Protein AF-A0A940AD71-F1 (afdb_monomer)

Solvent-accessible surface area (backbone atoms only — not comparable to full-atom values): 10392 Å² total; per-residue (Å²): 116,68,77,59,54,56,55,52,53,54,50,52,52,52,50,48,51,51,52,51,50,52,50,51,52,52,51,48,47,68,58,49,50,61,53,51,52,53,53,54,52,53,56,33,76,76,54,69,70,56,50,27,68,74,62,73,48,59,70,41,80,41,87,41,66,46,65,92,35,73,31,28,35,50,44,65,76,60,96,64,86,58,97,57,54,72,53,45,40,36,44,26,96,33,20,68,56,33,52,49,25,53,52,35,42,47,71,29,76,67,34,73,73,46,47,44,72,78,49,103,47,28,31,37,32,30,35,63,64,61,87,52,17,36,34,44,36,41,40,39,55,54,18,6,33,35,41,32,40,73,36,79,29,74,58,80,71,53,74,66,56,47,52,51,45,48,52,48,34,48,50,49,46,55,46,46,54,62,72,45,65,52,54,72,59,71,70,49,78,92,120

Secondary structure (DSSP, 8-state):
-HHHHHHHHHHHHHHHHHHHHHHHHHHHHHHHHHHHHHHHHHT----HHHHHHHH---EEEEEEEETTEEEEEEEESS---STTTT-EEEE-SSHHHHHHHHHHHHTTTT-SSEEEEEETTEEEEEEEEETTEEEEEEEEEETTEEEEEEEEE-S---HHHHHHHHHHHHHHHHHHHHHTTTHHHHSS---

Radius of gyration: 25.3 Å; Cα contacts (8 Å, |Δi|>4): 280; chains: 1; bounding box: 60×47×79 Å

Sequence (191 aa):
MKASTDRILTKLTKNLWIILGVFLIILGLFIYFPTFIKAAYENNIYDVMEVERITGLSLEKESDEIAGVACKELKKKYKEENEFSNLKFFLFPNARSAKRALKRLASGEHFYKNSVVVTDNSVEGYVAGVCDAEIYEYYYRSGNLIVMTDAVYGCFGTEEELAAMAEDAKAQSERFVRETQWLPTVFKSDK

Nearest PDB structures (foldseek):
  5wi2-assembly2_B  TM=4.702E-01  e=6.346E-01  Homo sapiens
  4jnf-assembly1_A  TM=2.502E-01  e=4.756E-01  Escherichia coli K-12

pLDDT: mean 76.46, std 13.76, range [41.41, 96.81]

Mean predicted aligned error: 12.56 Å

Foldseek 3Di:
DVVVVVVVVVVVVVVVVVVVVVVVVVVVCVVVVVVVVVVVFLWDADDPVNVCVLFVFAWDWDWDDALNQTWTKTDGPDPDDDPCSQKIKTAHPWSVSLLVSQVSVQVCSRAPPDKDDPDSFKIWGWHADPVQKIKIKIWGDTIRMIMMGIQIADRDDDPVVRVVSVVVSVVVVVVCVVVVVCVVVSSPPPD

Structure (mmCIF, N/CA/C/O backbone):
data_AF-A0A940AD71-F1
#
_entry.id   AF-A0A940AD71-F1
#
loop_
_atom_site.group_PDB
_atom_site.id
_atom_site.type_symbol
_atom_site.label_atom_id
_atom_site.label_alt_id
_atom_site.label_comp_id
_atom_site.label_asym_id
_atom_site.label_entity_id
_atom_site.label_seq_id
_atom_site.pdbx_PDB_ins_code
_atom_site.Cartn_x
_atom_site.Cartn_y
_atom_site.Cartn_z
_atom_site.occupancy
_atom_site.B_iso_or_equiv
_atom_site.auth_seq_id
_atom_site.auth_comp_id
_atom_site.auth_asym_id
_atom_site.auth_atom_id
_atom_site.pdbx_PDB_model_num
ATOM 1 N N . MET A 1 1 ? -40.617 -29.637 56.225 1.00 51.88 1 MET A N 1
ATOM 2 C CA . MET A 1 1 ? -39.445 -29.899 55.354 1.00 51.88 1 MET A CA 1
ATOM 3 C C . MET A 1 1 ? -39.549 -29.267 53.956 1.00 51.88 1 MET A C 1
ATOM 5 O O . MET A 1 1 ? -38.568 -28.661 53.559 1.00 51.88 1 MET A O 1
ATOM 9 N N . LYS A 1 2 ? -40.700 -29.288 53.255 1.00 54.47 2 LYS A N 1
ATOM 10 C CA . LYS A 1 2 ? -40.880 -28.690 51.901 1.00 54.47 2 LYS A CA 1
ATOM 11 C C . LYS A 1 2 ? -40.448 -27.216 51.733 1.00 54.47 2 LYS A C 1
ATOM 13 O O . LYS A 1 2 ? -39.716 -26.900 50.806 1.00 54.47 2 LYS A O 1
ATOM 18 N N . ALA A 1 3 ? -40.804 -26.333 52.670 1.00 56.19 3 ALA A N 1
ATOM 19 C CA . ALA A 1 3 ? -40.505 -24.894 52.566 1.00 56.19 3 ALA A CA 1
ATOM 20 C C . ALA A 1 3 ? -39.000 -24.533 52.621 1.00 56.19 3 ALA A C 1
ATOM 22 O O . ALA A 1 3 ? -38.610 -23.432 52.233 1.00 56.19 3 ALA A O 1
ATOM 23 N N . SER A 1 4 ? -38.154 -25.444 53.119 1.00 58.75 4 SER A N 1
ATOM 24 C CA . SER A 1 4 ? -36.692 -25.282 53.143 1.00 58.75 4 SER A CA 1
ATOM 25 C C . SER A 1 4 ? -36.085 -25.592 51.772 1.00 58.75 4 SER A C 1
ATOM 27 O O . SER A 1 4 ? -35.272 -24.827 51.253 1.00 58.75 4 SER A O 1
ATOM 29 N N . THR A 1 5 ? -36.552 -26.672 51.143 1.00 59.72 5 THR A N 1
ATOM 30 C CA . THR A 1 5 ? -36.085 -27.146 49.838 1.00 59.72 5 THR A CA 1
ATOM 31 C C . THR A 1 5 ? -36.434 -26.159 48.721 1.00 59.72 5 THR A C 1
ATOM 33 O O . THR A 1 5 ? -35.578 -25.852 47.895 1.00 59.72 5 THR A O 1
ATOM 36 N N . ASP A 1 6 ? -37.630 -25.560 48.762 1.00 62.38 6 ASP A N 1
ATOM 37 C CA . ASP A 1 6 ? -38.063 -24.553 47.780 1.00 62.38 6 ASP A CA 1
ATOM 38 C C . ASP A 1 6 ? -37.227 -23.263 47.837 1.00 62.38 6 ASP A C 1
ATOM 40 O O . ASP A 1 6 ? -36.939 -22.663 46.799 1.00 62.38 6 ASP A O 1
ATOM 44 N N . ARG A 1 7 ? -36.768 -22.849 49.030 1.00 66.00 7 ARG A N 1
ATOM 45 C CA . ARG A 1 7 ? -35.871 -21.686 49.200 1.00 66.00 7 ARG A CA 1
ATOM 46 C C . ARG A 1 7 ? -34.461 -21.940 48.671 1.00 66.00 7 ARG A C 1
ATOM 48 O O . ARG A 1 7 ? -33.825 -21.022 48.155 1.00 66.00 7 ARG A O 1
ATOM 55 N N . ILE A 1 8 ? -33.962 -23.166 48.813 1.00 71.56 8 ILE A N 1
ATOM 56 C CA . ILE A 1 8 ? -32.648 -23.563 48.293 1.00 71.56 8 ILE A CA 1
ATOM 57 C C . ILE A 1 8 ? -32.699 -23.620 46.760 1.00 71.56 8 ILE A C 1
ATOM 59 O O . ILE A 1 8 ? -31.821 -23.066 46.099 1.00 71.56 8 ILE A O 1
ATOM 63 N N . LEU A 1 9 ? -33.773 -24.185 46.197 1.00 68.81 9 LEU A N 1
ATOM 64 C CA . LEU A 1 9 ? -33.982 -24.292 44.752 1.00 68.81 9 LEU A CA 1
ATOM 65 C C . LEU A 1 9 ? -34.154 -22.918 44.075 1.00 68.81 9 LEU A C 1
ATOM 67 O O . LEU A 1 9 ? -33.581 -22.665 43.014 1.00 68.81 9 LEU A O 1
ATOM 71 N N . THR A 1 10 ? -34.883 -21.990 44.706 1.00 70.94 10 THR A N 1
ATOM 72 C CA . THR A 1 10 ? -35.042 -20.610 44.200 1.00 70.94 10 THR A CA 1
ATOM 73 C C . THR A 1 10 ? -33.757 -19.782 44.283 1.00 70.94 10 THR A C 1
ATOM 75 O O . THR A 1 10 ? -33.503 -18.960 43.403 1.00 70.94 10 THR A O 1
ATOM 78 N N . LYS A 1 11 ? -32.902 -20.004 45.292 1.00 73.94 11 LYS A N 1
ATOM 79 C CA . LYS A 1 11 ? -31.562 -19.387 45.346 1.00 73.94 11 LYS A CA 1
ATOM 80 C C . LYS A 1 11 ? -30.626 -19.936 44.269 1.00 73.94 11 LYS A C 1
ATOM 82 O O . LYS A 1 11 ? -29.942 -19.156 43.613 1.00 73.94 11 LYS A O 1
ATOM 87 N N . LEU A 1 12 ? -30.616 -21.255 44.070 1.00 73.50 12 LEU A N 1
ATOM 88 C CA . LEU A 1 12 ? -29.801 -21.917 43.045 1.00 73.50 12 LEU A CA 1
ATOM 89 C C . LEU A 1 12 ? -30.169 -21.453 41.635 1.00 73.50 12 LEU A C 1
ATOM 91 O O . LEU A 1 12 ? -29.288 -21.100 40.858 1.00 73.50 12 LEU A O 1
ATOM 95 N N . THR A 1 13 ? -31.464 -21.379 41.328 1.00 77.88 13 THR A N 1
ATOM 96 C CA . THR A 1 13 ? -31.945 -20.895 40.026 1.00 77.88 13 THR A CA 1
ATOM 97 C C . THR A 1 13 ? -31.622 -19.418 39.805 1.00 77.88 13 THR A C 1
ATOM 99 O O . THR A 1 13 ? -31.124 -19.075 38.738 1.00 77.88 13 THR A O 1
ATOM 102 N N . LYS A 1 14 ? -31.799 -18.539 40.805 1.00 78.25 14 LYS A N 1
ATOM 103 C CA . LYS A 1 14 ? -31.365 -17.130 40.701 1.00 78.25 14 LYS A CA 1
ATOM 104 C C . LYS A 1 14 ? -29.869 -16.994 40.421 1.00 78.25 14 LYS A C 1
ATOM 106 O O . LYS A 1 14 ? -29.490 -16.234 39.536 1.00 78.25 14 LYS A O 1
ATOM 111 N N . ASN A 1 15 ? -29.031 -17.735 41.144 1.00 80.94 15 ASN A N 1
ATOM 112 C CA . ASN A 1 15 ? -27.585 -17.705 40.933 1.00 80.94 15 ASN A CA 1
ATOM 113 C C . ASN A 1 15 ? -27.208 -18.233 39.543 1.00 80.94 15 ASN A C 1
ATOM 115 O O . ASN A 1 15 ? -26.341 -17.654 38.897 1.00 80.94 15 ASN A O 1
ATOM 119 N N . LEU A 1 16 ? -27.896 -19.269 39.052 1.00 84.75 16 LEU A N 1
ATOM 120 C CA . LEU A 1 16 ? -27.698 -19.794 37.702 1.00 84.75 16 LEU A CA 1
ATOM 121 C C . LEU A 1 16 ? -28.006 -18.734 36.635 1.00 84.75 16 LEU A C 1
ATOM 123 O O . LEU A 1 16 ? -27.192 -18.530 35.744 1.00 84.75 16 LEU A O 1
ATOM 127 N N . TRP A 1 17 ? -29.127 -18.012 36.755 1.00 86.31 17 TRP A N 1
ATOM 128 C CA . TRP A 1 17 ? -29.487 -16.935 35.822 1.00 86.31 17 TRP A CA 1
ATOM 129 C C . TRP A 1 17 ? -28.503 -15.763 35.852 1.00 86.31 17 TRP A C 1
ATOM 131 O O . TRP A 1 17 ? -28.195 -15.203 34.803 1.00 86.31 17 TRP A O 1
ATOM 141 N N . ILE A 1 18 ? -27.971 -15.417 37.029 1.00 86.75 18 ILE A N 1
ATOM 142 C CA . ILE A 1 18 ? -26.930 -14.387 37.158 1.00 86.75 18 ILE A CA 1
ATOM 143 C C . ILE A 1 18 ? -25.644 -14.842 36.456 1.00 86.75 18 ILE A C 1
ATOM 145 O O . ILE A 1 18 ? -25.084 -14.082 35.671 1.00 86.75 18 ILE A O 1
ATOM 149 N N . ILE A 1 19 ? -25.205 -16.084 36.680 1.00 86.81 19 ILE A N 1
ATOM 150 C CA . ILE A 1 19 ? -24.013 -16.649 36.029 1.00 86.81 19 ILE A CA 1
ATOM 151 C C . ILE A 1 19 ? -24.196 -16.684 34.507 1.00 86.81 19 ILE A C 1
ATOM 153 O O . ILE A 1 19 ? -23.296 -16.281 33.774 1.00 86.81 19 ILE A O 1
ATOM 157 N N . LEU A 1 20 ? -25.370 -17.100 34.027 1.00 88.00 20 LEU A N 1
ATOM 158 C CA . LEU A 1 20 ? -25.681 -17.162 32.598 1.00 88.00 20 LEU A CA 1
ATOM 159 C C . LEU A 1 20 ? -25.709 -15.765 31.960 1.00 88.00 20 LEU A C 1
ATOM 161 O O . LEU A 1 20 ? -25.177 -15.573 30.870 1.00 88.00 20 LEU A O 1
ATOM 165 N N . GLY A 1 21 ? -26.271 -14.774 32.660 1.00 87.19 21 GLY A N 1
ATOM 166 C CA . GLY A 1 21 ? -26.275 -13.378 32.222 1.00 87.19 21 GLY A CA 1
ATOM 167 C C . GLY A 1 21 ? -24.868 -12.783 32.135 1.00 87.19 21 GLY A C 1
ATOM 168 O O . GLY A 1 21 ? -24.522 -12.172 31.127 1.00 87.19 21 GLY A O 1
ATOM 169 N N . VAL A 1 22 ? -24.026 -13.014 33.146 1.00 89.06 22 VAL A N 1
ATOM 170 C CA . VAL A 1 22 ? -22.618 -12.580 33.132 1.00 89.06 22 VAL A CA 1
ATOM 171 C C . VAL A 1 22 ? -21.846 -13.269 32.006 1.00 89.06 22 VAL A C 1
ATOM 173 O O . VAL A 1 22 ? -21.096 -12.610 31.290 1.00 89.06 22 VAL A O 1
ATOM 176 N N . PHE A 1 23 ? -22.070 -14.568 31.792 1.00 88.88 23 PHE A N 1
ATOM 177 C CA . PHE A 1 23 ? -21.439 -15.312 30.704 1.00 88.88 23 PHE A CA 1
ATOM 178 C C . PHE A 1 23 ? -21.809 -14.746 29.326 1.00 88.88 23 PHE A C 1
ATOM 180 O O . PHE A 1 23 ? -20.930 -14.568 28.489 1.00 88.88 23 PHE A O 1
ATOM 187 N N . LEU A 1 24 ? -23.078 -14.387 29.102 1.00 88.19 24 LEU A N 1
ATOM 188 C CA . LEU A 1 24 ? -23.524 -13.757 27.854 1.00 88.19 24 LEU A CA 1
ATOM 189 C C . LEU A 1 24 ? -22.910 -12.367 27.636 1.00 88.19 24 LEU A C 1
ATOM 191 O O . LEU A 1 24 ? -22.564 -12.032 26.505 1.00 88.19 24 LEU A O 1
ATOM 195 N N . ILE A 1 25 ? -22.727 -11.576 28.697 1.00 86.31 25 ILE A N 1
ATOM 196 C CA . ILE A 1 25 ? -22.052 -10.271 28.611 1.00 86.31 25 ILE A CA 1
ATOM 197 C C . ILE A 1 25 ? -20.574 -10.454 28.252 1.00 86.31 25 ILE A C 1
ATOM 199 O O . ILE A 1 25 ? -20.078 -9.778 27.353 1.00 86.31 25 ILE A O 1
ATOM 203 N N . ILE A 1 26 ? -19.878 -11.388 28.907 1.00 85.62 26 ILE A N 1
ATOM 204 C CA . ILE A 1 26 ? -18.473 -11.700 28.611 1.00 85.62 26 ILE A CA 1
ATOM 205 C C . ILE A 1 26 ? -18.336 -12.201 27.170 1.00 85.62 26 ILE A C 1
ATOM 207 O O . ILE A 1 26 ? -17.475 -11.720 26.442 1.00 85.62 26 ILE A O 1
ATOM 211 N N . LEU A 1 27 ? -19.213 -13.106 26.727 1.00 83.69 27 LEU A N 1
ATOM 212 C CA . LEU A 1 27 ? -19.226 -13.602 25.351 1.00 83.69 27 LEU A CA 1
ATOM 213 C C . LEU A 1 27 ? -19.467 -12.463 24.347 1.00 83.69 27 LEU A C 1
ATOM 215 O O . LEU A 1 27 ? -18.762 -12.359 23.346 1.00 83.69 27 LEU A O 1
ATOM 219 N N . GLY A 1 28 ? -20.420 -11.575 24.644 1.00 78.19 28 GLY A N 1
ATOM 220 C CA . GLY A 1 28 ? -20.688 -10.379 23.852 1.00 78.19 28 GLY A CA 1
ATOM 221 C C . GLY A 1 28 ? -19.456 -9.485 23.728 1.00 78.19 28 GLY A C 1
ATOM 222 O O . GLY A 1 28 ? -19.104 -9.102 22.617 1.00 78.19 28 GLY A O 1
ATOM 223 N N . LEU A 1 29 ? -18.751 -9.226 24.832 1.00 80.06 29 LEU A N 1
ATOM 224 C CA . LEU A 1 29 ? -17.497 -8.467 24.833 1.00 80.06 29 LEU A CA 1
ATOM 225 C C . LEU A 1 29 ? -16.404 -9.170 24.020 1.00 80.06 29 LEU A C 1
ATOM 227 O O . LEU A 1 29 ? -15.766 -8.528 23.195 1.00 80.06 29 LEU A O 1
ATOM 231 N N . PHE A 1 30 ? -16.223 -10.483 24.175 1.00 77.62 30 PHE A N 1
ATOM 232 C CA . PHE A 1 30 ? -15.226 -11.244 23.414 1.00 77.62 30 PHE A CA 1
ATOM 233 C C . PHE A 1 30 ? -15.477 -11.244 21.901 1.00 77.62 30 PHE A C 1
ATOM 235 O O . PHE A 1 30 ? -14.524 -11.334 21.135 1.00 77.62 30 PHE A O 1
ATOM 242 N N . ILE A 1 31 ? -16.730 -11.124 21.457 1.00 77.19 31 ILE A N 1
ATOM 243 C CA . ILE A 1 31 ? -17.080 -11.081 20.029 1.00 77.19 31 ILE A CA 1
ATOM 244 C C . ILE A 1 31 ? -17.037 -9.641 19.486 1.00 77.19 31 ILE A C 1
ATOM 246 O O . ILE A 1 31 ? -16.500 -9.392 18.401 1.00 77.19 31 ILE A O 1
ATOM 250 N N . TYR A 1 32 ? -17.584 -8.674 20.228 1.00 71.75 32 TYR A N 1
ATOM 251 C CA . TYR A 1 32 ? -17.660 -7.275 19.790 1.00 71.75 32 TYR A CA 1
ATOM 252 C C . TYR A 1 32 ? -16.330 -6.537 19.889 1.00 71.75 32 TYR A C 1
ATOM 254 O O . TYR A 1 32 ? -16.038 -5.682 19.057 1.00 71.75 32 TYR A O 1
ATOM 262 N N . PHE A 1 33 ? -15.516 -6.836 20.895 1.00 66.44 33 PHE A N 1
ATOM 263 C CA . PHE A 1 33 ? -14.289 -6.088 21.136 1.00 66.44 33 PHE A CA 1
ATOM 264 C C . PHE A 1 33 ? -13.253 -6.262 20.005 1.00 66.44 33 PHE A C 1
ATOM 266 O O . PHE A 1 33 ? -12.785 -5.247 19.488 1.00 66.44 33 PHE A O 1
ATOM 273 N N . PRO A 1 34 ? -12.955 -7.480 19.500 1.00 66.88 34 PRO A N 1
ATOM 274 C CA . PRO A 1 34 ? -12.014 -7.654 18.387 1.00 66.88 34 PRO A CA 1
ATOM 275 C C . PRO A 1 34 ? -12.515 -7.043 17.073 1.00 66.88 34 PRO A C 1
ATOM 277 O O . PRO A 1 34 ? -11.733 -6.496 16.294 1.00 66.88 34 PRO A O 1
ATOM 280 N N . THR A 1 35 ? -13.824 -7.119 16.820 1.00 67.44 35 THR A N 1
ATOM 281 C CA . THR A 1 35 ? -14.445 -6.577 15.602 1.00 67.44 35 THR A CA 1
ATOM 282 C C . THR A 1 35 ? -14.477 -5.050 15.616 1.00 67.44 35 THR A C 1
ATOM 284 O O . THR A 1 35 ? -14.154 -4.426 14.605 1.00 67.44 35 THR A O 1
ATOM 287 N N . PHE A 1 36 ? -14.774 -4.445 16.768 1.00 62.94 36 PHE A N 1
ATOM 288 C CA . PHE A 1 36 ? -14.691 -3.001 16.977 1.00 62.94 36 PHE A CA 1
ATOM 289 C C . PHE A 1 36 ? -13.261 -2.482 16.794 1.00 62.94 36 PHE A C 1
ATOM 291 O O . PHE A 1 36 ? -13.045 -1.518 16.061 1.00 62.94 36 PHE A O 1
ATOM 298 N N . ILE A 1 37 ? -12.281 -3.166 17.389 1.00 60.22 37 ILE A N 1
ATOM 299 C CA . ILE A 1 37 ? -10.860 -2.846 17.243 1.00 60.22 37 ILE A CA 1
ATOM 300 C C . ILE A 1 37 ? -10.439 -2.898 15.765 1.00 60.22 37 ILE A C 1
ATOM 302 O O . ILE A 1 37 ? -9.880 -1.929 15.252 1.00 60.22 37 ILE A O 1
ATOM 306 N N . LYS A 1 38 ? -10.778 -3.976 15.038 1.00 62.09 38 LYS A N 1
ATOM 307 C CA . LYS A 1 38 ? -10.486 -4.095 13.596 1.00 62.09 38 LYS A CA 1
ATOM 308 C C . LYS A 1 38 ? -11.103 -2.940 12.794 1.00 62.09 38 LYS A C 1
ATOM 310 O O . LYS A 1 38 ? -10.432 -2.354 11.945 1.00 62.09 38 LYS A O 1
ATOM 315 N N . ALA A 1 39 ? -12.357 -2.585 13.074 1.00 61.03 39 ALA A N 1
ATOM 316 C CA . ALA A 1 39 ? -13.055 -1.503 12.382 1.00 61.03 39 ALA A CA 1
ATOM 317 C C . ALA A 1 39 ? -12.468 -0.114 12.684 1.00 61.03 39 ALA A C 1
ATOM 319 O O . ALA A 1 39 ? -12.412 0.726 11.785 1.00 61.03 39 ALA A O 1
ATOM 320 N N . ALA A 1 40 ? -12.013 0.132 13.914 1.00 60.47 40 ALA A N 1
ATOM 321 C CA . ALA A 1 40 ? -11.331 1.372 14.271 1.00 60.47 40 ALA A CA 1
ATOM 322 C C . ALA A 1 40 ? -10.030 1.533 13.464 1.00 60.47 40 ALA A C 1
ATOM 324 O O . ALA A 1 40 ? -9.811 2.581 12.862 1.00 60.47 40 ALA A O 1
ATOM 325 N N . TYR A 1 41 ? -9.234 0.464 13.340 1.00 61.62 41 TYR A N 1
ATOM 326 C CA . TYR A 1 41 ? -7.994 0.481 12.555 1.00 6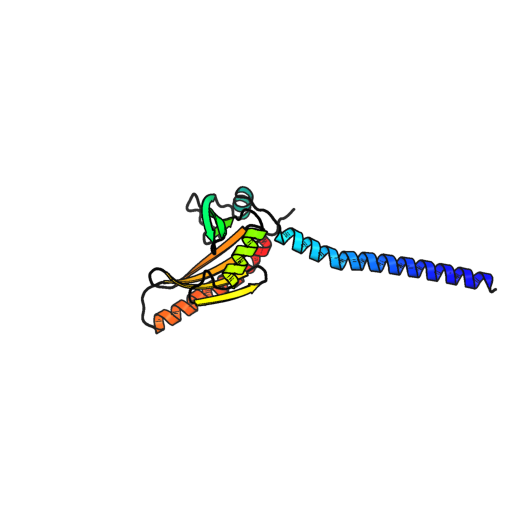1.62 41 TYR A CA 1
ATOM 327 C C . TYR A 1 41 ? -8.220 0.702 11.061 1.00 61.62 41 TYR A C 1
ATOM 329 O O . TYR A 1 41 ? -7.517 1.495 10.435 1.00 61.62 41 TYR A O 1
ATOM 337 N N . GLU A 1 42 ? -9.216 0.034 10.472 1.00 68.06 42 GLU A N 1
ATOM 338 C CA . GLU A 1 42 ? -9.508 0.196 9.045 1.00 68.06 42 GLU A CA 1
ATOM 339 C C . GLU A 1 42 ? -9.889 1.631 8.669 1.00 68.06 42 GLU A C 1
ATOM 341 O O . GLU A 1 42 ? -9.761 1.977 7.493 1.00 68.06 42 GLU A O 1
ATOM 346 N N . ASN A 1 43 ? -10.335 2.435 9.638 1.00 76.31 43 ASN A N 1
ATOM 347 C CA . ASN A 1 43 ? -10.808 3.802 9.450 1.00 76.31 43 ASN A CA 1
ATOM 348 C C . ASN A 1 43 ? -9.844 4.877 9.978 1.00 76.31 43 ASN A C 1
ATOM 350 O O . ASN A 1 43 ? -10.218 6.050 9.984 1.00 76.31 43 ASN A O 1
ATOM 354 N N . ASN A 1 44 ? -8.623 4.513 10.387 1.00 81.88 44 ASN A N 1
ATOM 355 C CA . ASN A 1 44 ? -7.625 5.492 10.818 1.00 81.88 44 ASN A CA 1
ATOM 356 C C . ASN A 1 44 ? -7.335 6.528 9.722 1.00 81.88 44 ASN A C 1
ATOM 358 O O . ASN A 1 44 ? -7.303 6.212 8.529 1.00 81.88 44 ASN A O 1
ATOM 362 N N . ILE A 1 45 ? -7.123 7.771 10.151 1.00 87.50 45 ILE A N 1
ATOM 363 C CA . ILE A 1 45 ? -6.764 8.896 9.292 1.00 87.50 45 ILE A CA 1
ATOM 364 C C . ILE A 1 45 ? -5.394 9.391 9.735 1.00 87.50 45 ILE A C 1
ATOM 366 O O . ILE A 1 45 ? -5.276 10.000 10.793 1.00 87.50 45 ILE A O 1
ATOM 370 N N . TYR A 1 46 ? -4.398 9.111 8.909 1.00 88.38 46 TYR A N 1
ATOM 371 C CA . TYR A 1 46 ? -3.040 9.606 9.019 1.00 88.38 46 TYR A CA 1
ATOM 372 C C . TYR A 1 46 ? -2.932 10.989 8.372 1.00 88.38 46 TYR A C 1
ATOM 374 O O . TYR A 1 46 ? -3.639 11.306 7.403 1.00 88.38 46 TYR A O 1
ATOM 382 N N . ASP A 1 47 ? -2.008 11.793 8.883 1.00 90.12 47 ASP A N 1
ATOM 383 C CA . ASP A 1 47 ? -1.507 12.999 8.234 1.00 90.12 47 ASP A CA 1
ATOM 384 C C . ASP A 1 47 ? 0.005 12.891 7.982 1.00 90.12 47 ASP A C 1
ATOM 386 O O . ASP A 1 47 ? 0.629 11.870 8.265 1.00 90.12 47 ASP A O 1
ATOM 390 N N . VAL A 1 48 ? 0.604 13.932 7.401 1.00 91.00 48 VAL A N 1
ATOM 391 C CA . VAL A 1 48 ? 2.038 13.898 7.079 1.00 91.00 48 VAL A CA 1
ATOM 392 C C . VAL A 1 48 ? 2.904 13.878 8.327 1.00 91.00 48 VAL A C 1
ATOM 394 O O . VAL A 1 48 ? 3.856 13.112 8.349 1.00 91.00 48 VAL A O 1
ATOM 397 N N . MET A 1 49 ? 2.550 14.625 9.375 1.00 88.75 49 MET A N 1
ATOM 398 C CA . MET A 1 49 ? 3.345 14.632 10.605 1.00 88.75 49 MET A CA 1
ATOM 399 C C . MET A 1 49 ? 3.353 13.252 11.260 1.00 88.75 49 MET A C 1
ATOM 401 O O . MET A 1 49 ? 4.367 12.832 11.809 1.00 88.75 49 MET A O 1
ATOM 405 N N . GLU A 1 50 ? 2.238 12.525 11.196 1.00 87.31 50 GLU A N 1
ATOM 406 C CA . GLU A 1 50 ? 2.170 11.165 11.716 1.00 87.31 50 GLU A CA 1
ATOM 407 C C . GLU A 1 50 ? 3.049 10.199 10.913 1.00 87.31 50 GLU A C 1
ATOM 409 O O . GLU A 1 50 ? 3.753 9.389 11.513 1.00 87.31 50 GLU A O 1
ATOM 414 N N . VAL A 1 51 ? 3.075 10.316 9.581 1.00 86.44 51 VAL A N 1
ATOM 415 C CA . VAL A 1 51 ? 3.953 9.492 8.734 1.00 86.44 51 VAL A CA 1
ATOM 416 C C . VAL A 1 51 ? 5.428 9.844 8.956 1.00 86.44 51 VAL A C 1
ATOM 418 O O . VAL A 1 51 ? 6.238 8.934 9.124 1.00 86.44 51 VAL A O 1
ATOM 421 N N . GLU A 1 52 ? 5.783 11.130 9.031 1.00 89.12 52 GLU A N 1
ATOM 422 C CA . GLU A 1 52 ? 7.146 11.587 9.348 1.00 89.12 52 GLU A CA 1
ATOM 423 C C . GLU A 1 52 ? 7.584 11.080 10.732 1.00 89.12 52 GLU A C 1
ATOM 425 O O . GLU A 1 52 ? 8.688 10.567 10.888 1.00 89.12 52 GLU A O 1
ATOM 430 N N . ARG A 1 53 ? 6.697 11.123 11.737 1.00 85.88 53 ARG A N 1
ATOM 431 C CA . ARG A 1 53 ? 6.972 10.607 13.089 1.00 85.88 53 ARG A CA 1
ATOM 432 C C . ARG A 1 53 ? 7.232 9.101 13.105 1.00 85.88 53 ARG A C 1
ATOM 434 O O . ARG A 1 53 ? 8.089 8.652 13.858 1.00 85.88 53 ARG A O 1
ATOM 441 N N . ILE A 1 54 ? 6.463 8.327 12.339 1.00 81.44 54 ILE A N 1
ATOM 442 C CA . ILE A 1 54 ? 6.593 6.863 12.285 1.00 81.44 54 ILE A CA 1
ATOM 443 C C . ILE A 1 54 ? 7.863 6.457 11.534 1.00 81.44 54 ILE A C 1
ATOM 445 O O . ILE A 1 54 ? 8.572 5.555 11.964 1.00 81.44 54 ILE A O 1
ATOM 449 N N . THR A 1 55 ? 8.135 7.112 10.407 1.00 80.12 55 THR A N 1
ATOM 450 C CA . THR A 1 55 ? 9.204 6.711 9.480 1.00 80.12 55 THR A CA 1
ATOM 451 C C . THR A 1 55 ? 10.536 7.402 9.760 1.00 80.12 55 THR A C 1
ATOM 453 O O . THR A 1 55 ? 11.568 6.975 9.250 1.00 80.12 55 THR A O 1
ATOM 456 N N . GLY A 1 56 ? 10.526 8.495 10.527 1.00 82.81 56 GLY A N 1
ATOM 457 C CA . GLY A 1 56 ? 11.680 9.369 10.717 1.00 82.81 56 GLY A CA 1
ATOM 458 C C . GLY A 1 56 ? 12.096 10.133 9.456 1.00 82.81 56 GLY A C 1
ATOM 459 O O . GLY A 1 56 ? 13.172 10.722 9.462 1.00 82.81 56 GLY A O 1
ATOM 460 N N . LEU A 1 57 ? 11.287 10.098 8.388 1.00 86.00 57 LEU A N 1
ATOM 461 C CA . LEU A 1 57 ? 11.577 10.757 7.115 1.00 86.00 57 LEU A CA 1
ATOM 462 C C . LEU A 1 57 ? 11.035 12.185 7.085 1.00 86.00 57 LEU A C 1
ATOM 464 O O . LEU A 1 57 ? 9.940 12.440 7.579 1.00 86.00 57 LEU A O 1
ATOM 468 N N . SER A 1 58 ? 11.749 13.087 6.415 1.00 90.00 58 SER A N 1
ATOM 469 C CA . SER A 1 58 ? 11.251 14.422 6.062 1.00 90.00 58 SER A CA 1
ATOM 470 C C . SER A 1 58 ? 10.472 14.391 4.741 1.00 90.00 58 SER A C 1
ATOM 472 O O . SER A 1 58 ? 11.055 14.144 3.680 1.00 90.00 58 SER A O 1
ATOM 474 N N . LEU A 1 59 ? 9.171 14.701 4.766 1.00 90.38 59 LEU A N 1
ATOM 475 C CA . LEU A 1 59 ? 8.259 14.485 3.639 1.00 90.38 59 LEU A CA 1
ATOM 476 C C . LEU A 1 59 ? 7.609 15.779 3.114 1.00 90.38 59 LEU A C 1
ATOM 478 O O . LEU A 1 59 ? 7.314 16.726 3.849 1.00 90.38 59 LEU A O 1
ATOM 482 N N . GLU A 1 60 ? 7.353 15.824 1.810 1.00 92.38 60 GLU A N 1
ATOM 483 C CA . GLU A 1 60 ? 6.565 16.843 1.115 1.00 92.38 60 GLU A CA 1
ATOM 484 C C . GLU A 1 60 ? 5.417 16.215 0.325 1.00 92.38 60 GLU A C 1
ATOM 486 O O . GLU A 1 60 ? 5.478 15.052 -0.058 1.00 92.38 60 GLU A O 1
ATOM 491 N N . LYS A 1 61 ? 4.337 16.976 0.115 1.00 92.56 61 LYS A N 1
ATOM 492 C CA . LYS A 1 61 ? 3.136 16.473 -0.561 1.00 92.56 61 LYS A CA 1
ATOM 493 C C . LYS A 1 61 ? 3.136 16.889 -2.019 1.00 92.56 61 LYS A C 1
ATOM 495 O O 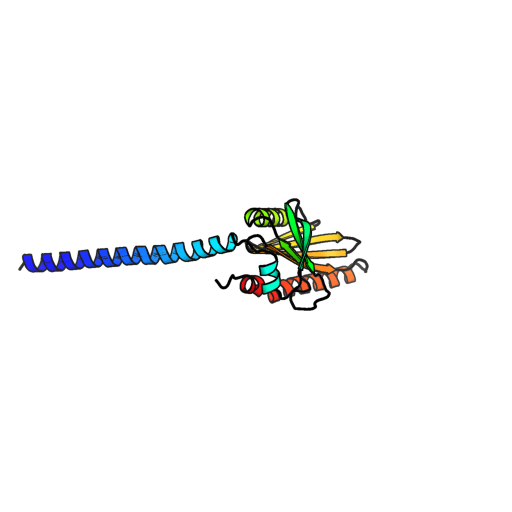. LYS A 1 61 ? 3.139 18.085 -2.305 1.00 92.56 61 LYS A O 1
ATOM 500 N N . GLU A 1 62 ? 2.947 15.926 -2.903 1.00 94.00 62 GLU A N 1
ATOM 501 C CA . GLU A 1 62 ? 2.658 16.167 -4.311 1.00 94.00 62 GLU A CA 1
ATOM 502 C C . GLU A 1 62 ? 1.265 15.639 -4.663 1.00 94.00 62 GLU A C 1
ATOM 504 O O . GLU A 1 62 ? 0.760 14.708 -4.037 1.00 94.00 62 GLU A O 1
ATOM 509 N N . SER A 1 63 ? 0.575 16.298 -5.595 1.00 93.25 63 SER A N 1
ATOM 510 C CA . SER A 1 63 ? -0.702 15.784 -6.103 1.00 93.25 63 SER A CA 1
ATOM 511 C C . SER A 1 63 ? -0.451 14.552 -6.951 1.00 93.25 63 SER A C 1
ATOM 513 O O . SER A 1 63 ? 0.382 14.616 -7.845 1.00 93.25 63 SER A O 1
ATOM 515 N N . ASP A 1 64 ? -1.210 13.490 -6.705 1.00 93.50 64 ASP A N 1
ATOM 516 C CA . ASP A 1 64 ? -1.065 12.243 -7.448 1.00 93.50 64 ASP A CA 1
ATOM 517 C C . ASP A 1 64 ? -2.398 11.477 -7.520 1.00 93.50 64 ASP A C 1
ATOM 519 O O . ASP A 1 64 ? -3.399 11.870 -6.903 1.00 93.50 64 ASP A O 1
ATOM 523 N N . GLU A 1 65 ? -2.426 10.378 -8.262 1.00 93.25 65 GLU A N 1
ATOM 524 C CA . GLU A 1 65 ? -3.535 9.435 -8.302 1.00 93.25 65 GLU A CA 1
ATOM 525 C C . GLU A 1 65 ? -3.068 7.982 -8.420 1.00 93.25 65 GLU A C 1
ATOM 527 O O . GLU A 1 65 ? -2.141 7.654 -9.148 1.00 93.25 65 GLU A O 1
ATOM 532 N N . ILE A 1 66 ? -3.785 7.075 -7.753 1.00 90.19 66 ILE A N 1
ATOM 533 C CA . ILE A 1 66 ? -3.567 5.630 -7.883 1.00 90.19 66 ILE A CA 1
ATOM 534 C C . ILE A 1 66 ? -4.855 4.967 -8.333 1.00 90.19 66 ILE A C 1
ATOM 536 O O . ILE A 1 66 ? -5.904 5.144 -7.705 1.00 90.19 66 ILE A O 1
ATOM 540 N N . ALA A 1 67 ? -4.772 4.181 -9.412 1.00 88.75 67 ALA A N 1
ATOM 541 C CA . ALA A 1 67 ? -5.913 3.495 -10.019 1.00 88.75 67 ALA A CA 1
ATOM 542 C C . ALA A 1 67 ? -7.124 4.440 -10.207 1.00 88.75 67 ALA A C 1
ATOM 544 O O . ALA A 1 67 ? -8.258 4.123 -9.834 1.00 88.75 67 ALA A O 1
ATOM 545 N N . GLY A 1 68 ? -6.866 5.658 -10.706 1.00 89.12 68 GLY A N 1
ATOM 546 C CA . GLY A 1 68 ? -7.868 6.708 -10.925 1.00 89.12 68 GLY A CA 1
ATOM 547 C C . GLY A 1 68 ? -8.546 7.227 -9.650 1.00 89.12 68 GLY A C 1
ATOM 548 O O . GLY A 1 68 ? -9.705 7.647 -9.691 1.00 89.12 68 GLY A O 1
ATOM 549 N N . VAL A 1 69 ? -7.889 7.116 -8.491 1.00 93.31 69 VAL A N 1
ATOM 550 C CA . VAL A 1 69 ? -8.338 7.690 -7.219 1.00 93.31 69 VAL A CA 1
ATOM 551 C C . VAL A 1 69 ? -7.306 8.710 -6.752 1.00 93.31 69 VAL A C 1
ATOM 553 O O . VAL A 1 69 ? -6.172 8.353 -6.449 1.00 93.31 69 VAL A O 1
ATOM 556 N N . ALA A 1 70 ? -7.724 9.972 -6.641 1.00 96.00 70 ALA A N 1
ATOM 557 C CA . ALA A 1 70 ? -6.854 11.065 -6.221 1.00 96.00 70 ALA A CA 1
ATOM 558 C C . ALA A 1 70 ? -6.288 10.868 -4.802 1.00 96.00 70 ALA A C 1
ATOM 560 O O . ALA A 1 70 ? -7.020 10.550 -3.853 1.00 96.00 70 ALA A O 1
ATOM 561 N N . CYS A 1 71 ? -4.994 11.138 -4.657 1.00 95.38 71 CYS A N 1
ATOM 562 C CA . CYS A 1 71 ? -4.239 11.081 -3.413 1.00 95.38 71 CYS A CA 1
ATOM 563 C C . CYS A 1 71 ? -3.145 12.162 -3.370 1.00 95.38 71 CYS A C 1
ATOM 565 O O . CYS A 1 71 ? -3.053 13.044 -4.227 1.00 95.38 71 CYS A O 1
ATOM 567 N N . LYS A 1 72 ? -2.348 12.138 -2.302 1.00 96.81 72 LYS A N 1
ATOM 568 C CA . LYS A 1 72 ? -1.096 12.883 -2.198 1.00 96.81 72 LYS A CA 1
ATOM 569 C C . LYS A 1 72 ? 0.053 11.903 -2.038 1.00 96.81 72 LYS A C 1
ATOM 571 O O . LYS A 1 72 ? 0.066 11.179 -1.045 1.00 96.81 72 LYS A O 1
ATOM 576 N N . GLU A 1 73 ? 0.992 11.889 -2.972 1.00 95.81 73 GLU A N 1
ATOM 577 C CA . GLU A 1 73 ? 2.260 11.190 -2.769 1.00 95.81 73 GLU A CA 1
ATOM 578 C C . GLU A 1 73 ? 3.098 11.982 -1.757 1.00 95.81 73 GLU A C 1
ATOM 580 O O . GLU A 1 73 ? 3.139 13.218 -1.804 1.00 95.81 73 GLU A O 1
ATOM 585 N N . LEU A 1 74 ? 3.722 11.284 -0.809 1.00 93.31 74 LEU A N 1
ATOM 586 C CA . LEU A 1 74 ? 4.653 11.876 0.143 1.00 93.31 74 LEU A CA 1
ATOM 587 C C . LEU A 1 74 ? 6.080 11.617 -0.337 1.00 93.31 74 LEU A C 1
ATOM 589 O O . LEU A 1 74 ? 6.626 10.530 -0.138 1.00 93.31 74 LEU A O 1
ATOM 593 N N . LYS A 1 75 ? 6.675 12.623 -0.977 1.00 91.06 75 LYS A N 1
ATOM 594 C CA . LYS A 1 75 ? 8.051 12.566 -1.472 1.00 91.06 75 LYS A CA 1
ATOM 595 C C . LYS A 1 75 ? 9.026 12.984 -0.387 1.00 91.06 75 LYS A C 1
ATOM 597 O O . LYS A 1 75 ? 8.721 13.815 0.463 1.00 91.06 75 LYS A O 1
ATOM 602 N N . LYS A 1 76 ? 10.218 12.401 -0.409 1.00 88.56 76 LYS A N 1
ATOM 603 C CA . LYS A 1 76 ? 11.291 12.751 0.524 1.00 88.56 76 LYS A CA 1
ATOM 604 C C . LYS A 1 76 ? 11.919 14.084 0.121 1.00 88.56 76 LYS A C 1
ATOM 606 O O . LYS A 1 76 ? 12.339 14.233 -1.022 1.00 88.56 76 LYS A O 1
ATOM 611 N N . LYS A 1 77 ? 12.040 15.016 1.071 1.00 85.06 77 LYS A N 1
ATOM 612 C CA . LYS A 1 77 ? 12.697 16.322 0.854 1.00 85.06 77 LYS A CA 1
ATOM 613 C C . LYS A 1 77 ? 14.210 16.198 0.670 1.00 85.06 77 LYS A C 1
ATOM 615 O O . LYS A 1 77 ? 14.820 16.986 -0.047 1.00 85.06 77 LYS A O 1
ATOM 620 N N . TYR A 1 78 ? 14.815 15.214 1.331 1.00 79.50 78 TYR A N 1
ATOM 621 C CA . TYR A 1 78 ? 16.253 14.967 1.317 1.00 79.50 78 TYR A CA 1
ATOM 622 C C . TYR A 1 78 ? 16.537 13.498 1.002 1.00 79.50 78 TYR A C 1
ATOM 624 O O . TYR A 1 78 ? 15.678 12.632 1.176 1.00 79.50 78 TYR A O 1
ATOM 632 N N . LYS A 1 79 ? 17.765 13.200 0.562 1.00 73.94 79 LYS A N 1
ATOM 633 C CA . LYS A 1 79 ? 18.261 11.820 0.477 1.00 73.94 79 LYS A CA 1
ATOM 634 C C . LYS A 1 79 ? 18.580 11.307 1.885 1.00 73.94 79 LYS A C 1
ATOM 636 O O . LYS A 1 79 ? 19.737 11.240 2.282 1.00 73.94 79 LYS A O 1
ATOM 641 N N . GLU A 1 80 ? 17.534 11.020 2.648 1.00 73.44 80 GLU A N 1
ATOM 642 C CA . GLU A 1 80 ? 17.618 10.288 3.910 1.00 73.44 80 GLU A CA 1
ATOM 643 C C . GLU A 1 80 ? 17.563 8.786 3.597 1.00 73.44 80 GLU A C 1
ATOM 645 O O . GLU A 1 80 ? 16.609 8.302 2.980 1.00 73.44 80 GLU A O 1
ATOM 650 N N . GLU A 1 81 ? 18.609 8.055 3.986 1.00 77.19 81 GLU A N 1
ATOM 651 C CA . GLU A 1 81 ? 18.682 6.600 3.848 1.00 77.19 81 GLU A CA 1
ATOM 652 C C . GLU A 1 81 ? 18.362 5.949 5.194 1.00 77.19 81 GLU A C 1
ATOM 654 O O . GLU A 1 81 ? 19.120 6.042 6.158 1.00 77.19 81 GLU A O 1
ATOM 659 N N . ASN A 1 82 ? 17.203 5.301 5.258 1.00 77.12 82 ASN A N 1
ATOM 660 C CA . ASN A 1 82 ? 16.789 4.448 6.364 1.00 77.12 82 ASN A CA 1
ATOM 661 C C . ASN A 1 82 ? 15.978 3.258 5.824 1.00 77.12 82 ASN A C 1
ATOM 663 O O . ASN A 1 82 ? 15.782 3.123 4.615 1.00 77.12 82 ASN A O 1
ATOM 667 N N . GLU A 1 83 ? 15.479 2.403 6.710 1.00 71.00 83 GLU A N 1
ATOM 668 C CA . GLU A 1 83 ? 14.696 1.217 6.333 1.00 71.00 83 GLU A CA 1
ATOM 669 C C . GLU A 1 83 ? 13.405 1.530 5.549 1.00 71.00 83 GLU A C 1
ATOM 671 O O . GLU A 1 83 ? 12.922 0.688 4.798 1.00 71.00 83 GLU A O 1
ATOM 676 N N . PHE A 1 84 ? 12.878 2.755 5.652 1.00 74.12 84 PHE A N 1
ATOM 677 C CA . PHE A 1 84 ? 11.688 3.222 4.933 1.00 74.12 84 PHE A CA 1
ATOM 678 C C . PHE A 1 84 ? 12.021 3.961 3.632 1.00 74.12 84 PHE A C 1
ATOM 680 O O . PHE A 1 84 ? 11.120 4.360 2.897 1.00 74.12 84 PHE A O 1
ATOM 687 N N . SER A 1 85 ? 13.302 4.165 3.323 1.00 74.88 85 SER A N 1
ATOM 688 C CA . SER A 1 85 ? 13.718 4.970 2.173 1.00 74.88 85 SER A CA 1
ATOM 689 C C . SER A 1 85 ? 13.316 4.359 0.824 1.00 74.88 85 SER A C 1
ATOM 691 O O . SER A 1 85 ? 13.134 5.098 -0.135 1.00 74.88 85 SER A O 1
ATOM 693 N N . ASN A 1 86 ? 13.079 3.053 0.729 1.00 77.94 86 ASN A N 1
ATOM 694 C CA . ASN A 1 86 ? 12.605 2.424 -0.512 1.00 77.94 86 ASN A CA 1
ATOM 695 C C . ASN A 1 86 ? 11.071 2.370 -0.623 1.00 77.94 86 ASN A C 1
ATOM 697 O O . ASN A 1 86 ? 10.534 1.753 -1.540 1.00 77.94 86 ASN A O 1
ATOM 701 N N . LEU A 1 87 ? 10.354 3.001 0.312 1.00 83.94 87 LEU A N 1
ATOM 702 C CA . LEU A 1 87 ? 8.898 3.041 0.317 1.00 83.94 87 LEU A CA 1
ATOM 703 C C . LEU A 1 87 ? 8.366 4.326 -0.308 1.00 83.94 87 LEU A C 1
ATOM 705 O O . LEU A 1 87 ? 8.890 5.422 -0.088 1.00 83.94 87 LEU A O 1
ATOM 709 N N . LYS A 1 88 ? 7.254 4.178 -1.024 1.00 90.38 88 LYS A N 1
ATOM 710 C CA . LYS A 1 88 ? 6.390 5.273 -1.460 1.00 90.38 88 LYS A CA 1
ATOM 711 C C . LYS A 1 88 ? 5.147 5.304 -0.579 1.00 90.38 88 LYS A C 1
ATOM 713 O O . LYS A 1 88 ? 4.595 4.263 -0.214 1.00 90.38 88 LYS A O 1
ATOM 718 N N . PHE A 1 89 ? 4.699 6.506 -0.239 1.00 91.56 89 PHE A N 1
ATOM 719 C CA . PHE A 1 89 ? 3.568 6.723 0.657 1.00 91.56 89 PHE A CA 1
ATOM 720 C C . PHE A 1 89 ? 2.504 7.555 -0.048 1.00 91.56 89 PHE A C 1
ATOM 722 O O . PHE A 1 89 ? 2.783 8.654 -0.518 1.00 91.56 89 PHE A O 1
ATOM 729 N N . PHE A 1 90 ? 1.270 7.063 -0.062 1.00 95.31 90 PHE A N 1
ATOM 730 C CA . PHE A 1 90 ? 0.142 7.706 -0.724 1.00 95.31 90 PHE A CA 1
ATOM 731 C C . PHE A 1 90 ? -0.966 7.988 0.280 1.00 95.31 90 PHE A C 1
ATOM 733 O O . PHE A 1 90 ? -1.621 7.083 0.80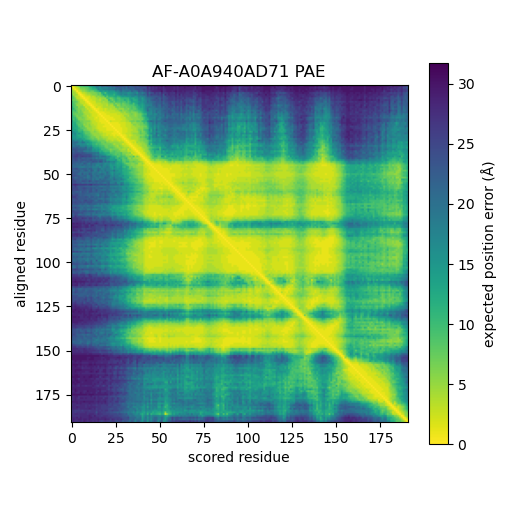4 1.00 95.31 90 PHE A O 1
ATOM 740 N N . LEU A 1 91 ? -1.176 9.271 0.552 1.00 95.12 91 LEU A N 1
ATOM 741 C CA . LEU A 1 91 ? -2.143 9.753 1.519 1.00 95.12 91 LEU A CA 1
ATOM 742 C C . LEU A 1 91 ? -3.468 10.083 0.833 1.00 95.12 91 LEU A C 1
ATOM 744 O O . LEU A 1 91 ? -3.561 11.005 0.019 1.00 95.12 91 LEU A O 1
ATOM 748 N N . PHE A 1 92 ? -4.520 9.356 1.190 1.00 96.19 92 PHE A N 1
ATOM 749 C CA . PHE A 1 92 ? -5.862 9.596 0.675 1.00 96.19 92 PHE A CA 1
ATOM 750 C C . PHE A 1 92 ? -6.651 10.536 1.596 1.00 96.19 92 PHE A C 1
ATOM 752 O O . PHE A 1 92 ? -6.402 10.583 2.804 1.00 96.19 92 PHE A O 1
ATOM 759 N N . PRO A 1 93 ? -7.684 11.227 1.076 1.00 93.88 93 PRO A N 1
ATOM 760 C CA . PRO A 1 93 ? -8.536 12.092 1.895 1.00 93.88 93 PRO A CA 1
ATOM 761 C C . PRO A 1 93 ? -9.236 11.360 3.047 1.00 93.88 93 PRO A C 1
ATOM 763 O O . PRO A 1 93 ? -9.606 11.974 4.041 1.00 93.88 93 PRO A O 1
ATOM 766 N N . ASN A 1 94 ? -9.480 10.056 2.891 1.00 93.62 94 ASN A N 1
ATOM 767 C CA . ASN A 1 94 ? -10.083 9.205 3.908 1.00 93.62 94 ASN A CA 1
ATOM 768 C C . ASN A 1 94 ? -9.830 7.717 3.619 1.00 93.62 94 ASN A C 1
ATOM 770 O O . ASN A 1 94 ? -9.458 7.329 2.507 1.00 93.62 94 ASN A O 1
ATOM 774 N N . ALA A 1 95 ? -10.101 6.873 4.617 1.00 91.44 95 ALA A N 1
ATOM 775 C CA . ALA A 1 95 ? -9.924 5.426 4.526 1.00 91.44 95 ALA A CA 1
ATOM 776 C C . ALA A 1 95 ? -10.780 4.761 3.436 1.00 91.44 95 ALA A C 1
ATOM 778 O O . ALA A 1 95 ? -10.367 3.774 2.827 1.00 91.44 95 ALA A O 1
ATOM 779 N N . ARG A 1 96 ? -11.964 5.313 3.137 1.00 92.75 96 ARG A N 1
ATOM 780 C CA . ARG A 1 96 ? -12.841 4.792 2.079 1.00 92.75 96 ARG A CA 1
ATOM 781 C C . ARG A 1 96 ? -12.222 4.992 0.693 1.00 92.75 96 ARG A C 1
ATOM 783 O O . ARG A 1 96 ? -12.332 4.091 -0.135 1.00 92.75 96 ARG A O 1
ATOM 790 N N . SER A 1 97 ? -11.570 6.128 0.448 1.00 95.06 97 SER A N 1
ATOM 791 C CA . SER A 1 97 ? -10.841 6.390 -0.797 1.00 95.06 97 SER A CA 1
ATOM 792 C C . SER A 1 97 ? -9.651 5.445 -0.956 1.00 95.06 97 SER A C 1
ATOM 794 O O . SER A 1 97 ? -9.546 4.799 -1.994 1.00 95.06 97 SER A O 1
ATOM 796 N N . ALA A 1 98 ? -8.841 5.257 0.092 1.00 93.50 98 ALA A N 1
ATOM 797 C CA . ALA A 1 98 ? -7.735 4.295 0.068 1.00 93.50 98 ALA A CA 1
ATOM 798 C C . ALA A 1 98 ? -8.227 2.856 -0.178 1.00 93.50 98 ALA A C 1
ATOM 800 O O . ALA A 1 98 ? -7.708 2.139 -1.027 1.00 93.50 98 ALA A O 1
ATOM 801 N N . LYS A 1 99 ? -9.304 2.435 0.501 1.00 92.94 99 LYS A N 1
ATOM 802 C CA . LYS A 1 99 ? -9.922 1.114 0.291 1.00 92.94 99 LYS A CA 1
ATOM 803 C C . LYS A 1 99 ? -10.456 0.944 -1.133 1.00 92.94 99 LYS A C 1
ATOM 805 O O . LYS A 1 99 ? -10.408 -0.158 -1.672 1.00 92.94 99 LYS A O 1
ATOM 810 N N . ARG A 1 100 ? -10.975 2.013 -1.747 1.00 94.31 100 ARG A N 1
ATOM 811 C CA . ARG A 1 100 ? -11.409 2.001 -3.150 1.00 94.31 100 ARG A CA 1
ATOM 812 C C . ARG A 1 100 ? -10.220 1.836 -4.093 1.00 94.31 100 ARG A C 1
ATOM 814 O O . ARG A 1 100 ? -10.307 0.986 -4.969 1.00 94.31 100 ARG A O 1
ATOM 821 N N . ALA A 1 101 ? -9.145 2.598 -3.897 1.00 94.38 101 ALA A N 1
ATOM 822 C CA . ALA A 1 101 ? -7.931 2.483 -4.701 1.00 94.38 101 ALA A CA 1
ATOM 823 C C . ALA A 1 101 ? -7.374 1.054 -4.644 1.00 94.38 101 ALA A C 1
ATOM 825 O O . ALA A 1 101 ? -7.230 0.415 -5.681 1.00 94.38 101 ALA A O 1
ATOM 826 N N . LEU A 1 102 ? -7.218 0.492 -3.438 1.00 92.06 102 LEU A N 1
ATOM 827 C CA . LEU A 1 102 ? -6.735 -0.881 -3.256 1.00 92.06 102 LEU A CA 1
ATOM 828 C C . LEU A 1 102 ? -7.615 -1.927 -3.964 1.00 92.06 102 LEU A C 1
ATOM 830 O O . LEU A 1 102 ? -7.101 -2.862 -4.566 1.00 92.06 102 LEU A O 1
ATOM 834 N N . LYS A 1 103 ? -8.945 -1.767 -3.943 1.00 91.50 103 LYS A N 1
ATOM 835 C CA . LYS A 1 103 ? -9.852 -2.671 -4.671 1.00 91.50 103 LYS A CA 1
ATOM 836 C C . LYS A 1 103 ? -9.685 -2.604 -6.190 1.00 91.50 103 LYS A C 1
ATOM 838 O O . LYS A 1 103 ? -9.848 -3.629 -6.839 1.00 91.50 103 LYS A O 1
ATOM 843 N N . ARG A 1 104 ? -9.393 -1.424 -6.746 1.00 91.50 104 ARG A N 1
ATOM 844 C CA . ARG A 1 104 ? -9.147 -1.251 -8.190 1.00 91.50 104 ARG A CA 1
ATOM 845 C C . ARG A 1 104 ? -7.778 -1.797 -8.597 1.00 91.50 104 ARG A C 1
ATOM 847 O O . ARG A 1 104 ? -7.645 -2.387 -9.663 1.00 91.50 104 ARG A O 1
ATOM 854 N N . LEU A 1 105 ? -6.785 -1.677 -7.714 1.00 90.25 105 LEU A N 1
ATOM 855 C CA . LEU A 1 105 ? -5.509 -2.382 -7.862 1.00 90.25 105 LEU A CA 1
ATOM 856 C C . LEU A 1 105 ? -5.741 -3.900 -7.901 1.00 90.25 105 LEU A C 1
ATOM 858 O O . LEU A 1 105 ? -5.293 -4.566 -8.825 1.00 90.25 105 LEU A O 1
ATOM 862 N N . ALA A 1 106 ? -6.523 -4.439 -6.961 1.00 87.81 106 ALA A N 1
ATOM 863 C CA . ALA A 1 106 ? -6.851 -5.866 -6.906 1.00 87.81 106 ALA A CA 1
ATOM 864 C C . ALA A 1 106 ? -7.582 -6.396 -8.152 1.00 87.81 106 ALA A C 1
ATOM 866 O O . ALA A 1 106 ? -7.494 -7.586 -8.444 1.00 87.81 106 ALA A O 1
ATOM 867 N N . SER A 1 107 ? -8.323 -5.542 -8.868 1.00 86.12 107 SER A N 1
ATOM 868 C CA . SER A 1 107 ? -9.009 -5.915 -10.110 1.00 86.12 107 SER A CA 1
ATOM 869 C C . SER A 1 107 ? -8.125 -5.816 -11.355 1.00 86.12 107 SER A C 1
ATOM 871 O O . SER A 1 107 ? -8.625 -6.046 -12.452 1.00 86.12 107 SER A O 1
ATOM 873 N N . GLY A 1 108 ? -6.847 -5.458 -11.209 1.00 79.12 108 GLY A N 1
ATOM 874 C CA 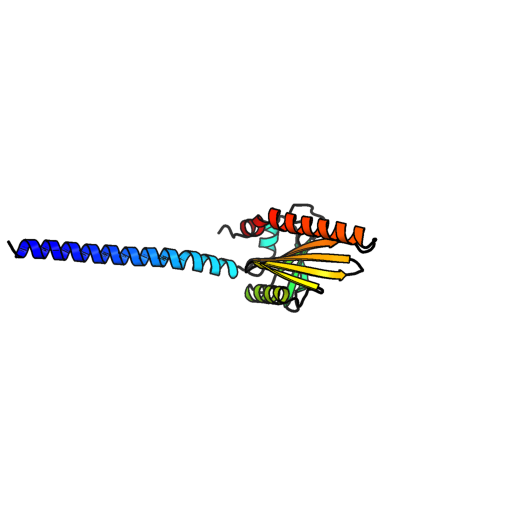. GLY A 1 108 ? -5.907 -5.365 -12.322 1.00 79.12 108 GLY A CA 1
ATOM 875 C C . GLY A 1 108 ? -5.964 -4.051 -13.104 1.00 79.12 108 GLY A C 1
ATOM 876 O O . GLY A 1 108 ? -5.252 -3.927 -14.087 1.00 79.12 108 GLY A O 1
ATOM 877 N N . GLU A 1 109 ? -6.749 -3.044 -12.693 1.00 77.25 109 GLU A N 1
ATOM 878 C CA . GLU A 1 109 ? -6.903 -1.798 -13.479 1.00 77.25 109 GLU A CA 1
ATOM 879 C C . GLU A 1 109 ? -5.611 -0.966 -13.589 1.00 77.25 109 GLU A C 1
ATOM 881 O O . GLU A 1 109 ? -5.520 -0.079 -14.434 1.00 77.25 109 GLU A O 1
ATOM 886 N N . HIS A 1 110 ? -4.627 -1.234 -12.732 1.00 75.44 110 HIS A N 1
ATOM 887 C CA . HIS A 1 110 ? -3.316 -0.581 -12.740 1.00 75.44 110 HIS A CA 1
ATOM 888 C C . HIS A 1 110 ? -2.205 -1.462 -13.325 1.00 75.44 110 HIS A C 1
ATOM 890 O O . HIS A 1 110 ? -1.155 -0.958 -13.706 1.00 75.44 110 HIS A O 1
ATOM 896 N N . PHE A 1 111 ? -2.434 -2.773 -13.407 1.00 74.50 111 PHE A N 1
ATOM 897 C CA . PHE A 1 111 ? -1.407 -3.750 -13.742 1.00 74.50 111 PHE A CA 1
ATOM 898 C C . PHE A 1 111 ? -1.547 -4.203 -15.194 1.00 74.50 111 PHE A C 1
ATOM 900 O O . PHE A 1 111 ? -2.645 -4.504 -15.653 1.00 74.50 111 PHE A O 1
ATOM 907 N N . TYR A 1 112 ? -0.432 -4.305 -15.919 1.00 63.09 112 TYR A N 1
ATOM 908 C CA . TYR A 1 112 ? -0.462 -4.704 -17.332 1.00 63.09 112 TYR A CA 1
ATOM 909 C C . TYR A 1 112 ? -0.589 -6.215 -17.547 1.00 63.09 112 TYR A C 1
ATOM 911 O O . TYR A 1 112 ? -1.008 -6.630 -18.626 1.00 63.09 112 TYR A O 1
ATOM 919 N N . LYS A 1 113 ? -0.204 -7.045 -16.564 1.00 68.88 113 LYS A N 1
ATOM 920 C CA . LYS A 1 113 ? -0.179 -8.509 -16.735 1.00 68.88 113 LYS A CA 1
ATOM 921 C C . LYS A 1 113 ? -1.050 -9.232 -15.719 1.00 68.88 113 LYS A C 1
ATOM 923 O O . LYS A 1 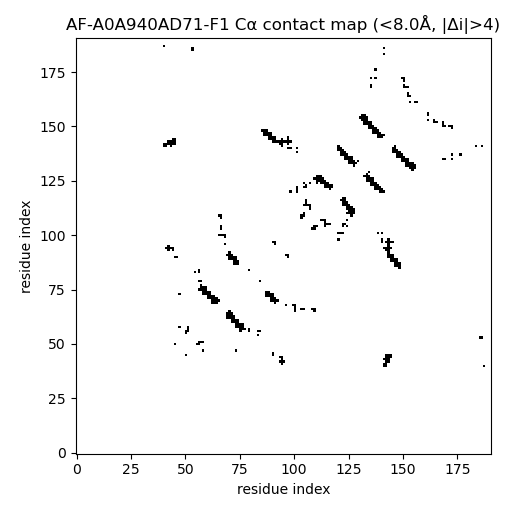113 ? -2.022 -9.854 -16.117 1.00 68.88 113 LYS A O 1
ATOM 928 N N . ASN A 1 114 ? -0.710 -9.158 -14.430 1.00 74.25 114 ASN A N 1
ATOM 929 C CA . ASN A 1 114 ? -1.381 -9.914 -13.371 1.00 74.25 114 ASN A CA 1
ATOM 930 C C . ASN A 1 114 ? -1.403 -9.138 -12.051 1.00 74.25 114 ASN A C 1
ATOM 932 O O . ASN A 1 114 ? -0.488 -8.370 -11.759 1.00 74.25 114 ASN A O 1
ATOM 936 N N . SER A 1 115 ? -2.414 -9.418 -11.228 1.00 82.25 115 SER A N 1
ATOM 937 C CA . SER A 1 115 ? -2.503 -8.972 -9.837 1.00 82.25 115 SER A CA 1
ATOM 938 C C . SER A 1 115 ? -3.046 -10.080 -8.945 1.00 82.25 115 SER A C 1
ATOM 940 O O . SER A 1 115 ? -3.940 -10.828 -9.347 1.00 82.25 115 SER A O 1
ATOM 942 N N . VAL A 1 116 ? -2.537 -10.167 -7.722 1.00 81.69 116 VAL A N 1
ATOM 943 C CA . VAL A 1 116 ? -2.932 -11.151 -6.716 1.00 81.69 116 VAL A CA 1
ATOM 944 C C . VAL A 1 116 ? -3.266 -10.431 -5.415 1.00 81.69 116 VAL A C 1
ATOM 946 O O . VAL A 1 116 ? -2.510 -9.598 -4.917 1.00 81.69 116 VAL A O 1
ATOM 949 N N . VAL A 1 117 ? -4.422 -10.761 -4.840 1.00 82.25 117 VAL A N 1
ATOM 950 C CA . VAL A 1 117 ? -4.786 -10.309 -3.494 1.00 82.25 117 VAL A CA 1
ATOM 951 C C . VAL A 1 117 ? -4.043 -11.174 -2.485 1.00 82.25 117 VAL A C 1
ATOM 953 O O . VAL A 1 117 ? -4.277 -12.379 -2.414 1.00 82.25 117 VAL A O 1
ATOM 956 N N . VAL A 1 118 ? -3.165 -10.554 -1.698 1.00 76.06 118 VAL A N 1
ATOM 957 C CA . VAL A 1 118 ? -2.371 -11.248 -0.674 1.00 76.06 118 VAL A CA 1
ATOM 958 C C . VAL A 1 118 ? -3.137 -11.282 0.650 1.00 76.06 118 VAL A C 1
ATOM 960 O O . VAL A 1 118 ? -3.190 -12.310 1.322 1.00 76.06 118 VAL A O 1
ATOM 963 N N . THR A 1 119 ? -3.781 -10.169 1.017 1.00 76.50 119 THR A N 1
ATOM 964 C CA . THR A 1 119 ? -4.655 -10.060 2.196 1.00 76.50 119 THR A CA 1
ATOM 965 C C . THR A 1 119 ? -5.816 -9.098 1.926 1.00 76.50 119 THR A C 1
ATOM 967 O O . THR A 1 119 ? -5.831 -8.407 0.912 1.00 76.50 119 THR A O 1
ATOM 970 N N . ASP A 1 120 ? -6.746 -8.951 2.878 1.00 77.62 120 ASP A N 1
ATOM 971 C CA . ASP A 1 120 ? -7.804 -7.921 2.840 1.00 77.62 120 ASP A CA 1
ATOM 972 C C . ASP A 1 120 ? -7.272 -6.487 2.604 1.00 77.62 120 ASP A C 1
ATOM 974 O O . ASP A 1 120 ? -8.022 -5.609 2.169 1.00 77.62 120 ASP A O 1
ATOM 978 N N . ASN A 1 121 ? -5.999 -6.232 2.931 1.00 81.06 121 ASN A N 1
ATOM 979 C CA . ASN A 1 121 ? -5.367 -4.915 2.880 1.00 81.06 121 ASN A CA 1
ATOM 980 C C . ASN A 1 121 ? -4.111 -4.867 2.005 1.00 81.06 121 ASN A C 1
ATOM 982 O O . ASN A 1 121 ? -3.446 -3.832 2.003 1.00 81.06 121 ASN A O 1
ATOM 986 N N . SER A 1 122 ? -3.784 -5.928 1.265 1.00 83.19 122 SER A N 1
ATOM 987 C CA . SER A 1 122 ? -2.625 -5.919 0.375 1.00 83.19 122 SER A CA 1
ATOM 988 C C . SER A 1 122 ? -2.861 -6.590 -0.961 1.00 83.19 122 SER A C 1
ATOM 990 O O . SER A 1 122 ? -3.559 -7.600 -1.073 1.00 83.19 122 SER A O 1
ATOM 992 N N . VAL A 1 123 ? -2.234 -6.001 -1.972 1.00 85.25 123 VAL A N 1
ATOM 993 C CA . VAL A 1 123 ? -2.261 -6.450 -3.357 1.00 85.25 123 VAL A CA 1
ATOM 994 C C . VAL A 1 123 ? -0.836 -6.439 -3.872 1.00 85.25 123 VAL A C 1
ATOM 996 O O . VAL A 1 123 ? -0.102 -5.477 -3.659 1.00 85.25 123 VAL A O 1
ATOM 999 N N . GLU A 1 124 ? -0.478 -7.505 -4.559 1.00 83.88 124 GLU A N 1
ATOM 1000 C CA . GLU A 1 124 ? 0.730 -7.590 -5.361 1.00 83.88 124 GLU A CA 1
ATOM 1001 C C . GLU A 1 124 ? 0.319 -7.555 -6.828 1.00 83.88 124 GLU A C 1
ATOM 1003 O O . GLU A 1 124 ? -0.688 -8.159 -7.210 1.00 83.88 124 GLU A O 1
ATOM 1008 N N . GLY A 1 125 ? 1.076 -6.865 -7.664 1.00 78.38 125 GLY A N 1
ATOM 1009 C CA . GLY A 1 125 ? 0.857 -6.939 -9.093 1.00 78.38 125 GLY A CA 1
ATOM 1010 C C . GLY A 1 125 ? 2.107 -6.659 -9.891 1.00 78.38 125 GLY A C 1
ATOM 1011 O O . GLY A 1 125 ? 3.146 -6.256 -9.374 1.00 78.38 125 GLY A O 1
ATOM 1012 N N . TYR A 1 126 ? 1.987 -6.957 -11.174 1.00 78.31 126 TYR A N 1
ATOM 1013 C CA . TYR A 1 126 ? 3.093 -6.930 -12.103 1.00 78.31 126 TYR A CA 1
ATOM 1014 C C . TYR A 1 126 ? 2.781 -5.989 -13.260 1.00 78.31 126 TYR A C 1
ATOM 1016 O O . TYR A 1 126 ? 1.770 -6.128 -13.968 1.00 78.31 126 TYR A O 1
ATOM 1024 N N . VAL A 1 127 ? 3.693 -5.048 -13.461 1.00 73.75 127 VAL A N 1
ATOM 1025 C CA . VAL A 1 127 ? 3.639 -4.008 -14.479 1.00 73.75 127 VAL A CA 1
ATOM 1026 C C . VAL A 1 127 ? 4.693 -4.340 -15.536 1.00 73.75 127 VAL A C 1
ATOM 1028 O O . VAL A 1 127 ? 5.891 -4.267 -15.284 1.00 73.75 127 VAL A O 1
ATOM 1031 N N . ALA A 1 128 ? 4.240 -4.753 -16.720 1.00 65.12 128 ALA A N 1
ATOM 1032 C CA . ALA A 1 128 ? 5.103 -5.067 -17.857 1.00 65.12 128 ALA A CA 1
ATOM 1033 C C . ALA A 1 128 ? 5.384 -3.814 -18.698 1.00 65.12 128 ALA A C 1
ATOM 1035 O O . ALA A 1 128 ? 4.460 -3.041 -18.953 1.00 65.12 128 ALA A O 1
ATOM 1036 N N . GLY A 1 129 ? 6.607 -3.673 -19.215 1.00 59.00 129 GLY A N 1
ATOM 1037 C CA . GLY A 1 129 ? 6.909 -2.747 -20.311 1.00 59.00 129 GLY A CA 1
ATOM 1038 C C . GLY A 1 129 ? 7.020 -1.272 -19.916 1.00 59.00 129 GLY A C 1
ATOM 1039 O O . GLY A 1 129 ? 6.780 -0.399 -20.751 1.00 59.00 129 GLY A O 1
ATOM 1040 N N . VAL A 1 130 ? 7.393 -0.968 -18.670 1.00 62.81 130 VAL A N 1
ATOM 1041 C CA . VAL A 1 130 ? 7.729 0.407 -18.269 1.00 62.81 130 VAL A CA 1
ATOM 1042 C C . VAL A 1 130 ? 9.154 0.696 -18.725 1.00 62.81 130 VAL A C 1
ATOM 1044 O O . VAL A 1 130 ? 10.106 0.296 -18.065 1.00 62.81 130 VAL A O 1
ATOM 1047 N N . CYS A 1 131 ? 9.311 1.381 -19.862 1.00 63.34 131 CYS A N 1
ATOM 1048 C CA . CYS A 1 131 ? 10.625 1.668 -20.459 1.00 63.34 131 CYS A CA 1
ATOM 1049 C C . CYS A 1 131 ? 11.484 0.397 -20.620 1.00 63.34 131 CYS A C 1
ATOM 1051 O O . CYS A 1 131 ? 12.635 0.377 -20.198 1.00 63.34 131 CYS A O 1
ATOM 1053 N N . ASP A 1 132 ? 10.891 -0.667 -21.169 1.00 63.75 132 ASP A N 1
ATOM 1054 C CA . ASP A 1 132 ? 11.459 -2.018 -21.316 1.00 63.75 132 ASP A CA 1
ATOM 1055 C C . ASP A 1 132 ? 11.658 -2.808 -20.004 1.00 63.75 132 ASP A C 1
ATOM 1057 O O . ASP A 1 132 ? 11.906 -4.005 -20.069 1.00 63.75 132 ASP A O 1
ATOM 1061 N N . ALA A 1 133 ? 11.475 -2.203 -18.824 1.00 64.19 133 ALA A N 1
ATOM 1062 C CA . ALA A 1 133 ? 11.531 -2.898 -17.537 1.00 64.19 133 ALA A CA 1
ATOM 1063 C C . ALA A 1 133 ? 10.204 -3.578 -17.171 1.00 64.19 133 ALA A C 1
ATOM 1065 O O . ALA A 1 133 ? 9.104 -3.137 -17.530 1.00 64.19 133 ALA A O 1
ATOM 1066 N N . GLU A 1 134 ? 10.320 -4.625 -16.368 1.00 71.25 134 GLU A N 1
ATOM 1067 C CA . GLU A 1 134 ? 9.214 -5.256 -15.664 1.00 71.25 134 GLU A CA 1
ATOM 1068 C C . GLU A 1 134 ? 9.312 -4.899 -14.179 1.00 71.25 134 GLU A C 1
ATOM 1070 O O . GLU A 1 134 ? 10.387 -4.949 -13.584 1.00 71.25 134 GLU A O 1
ATOM 1075 N N . ILE A 1 135 ? 8.199 -4.505 -13.567 1.00 76.69 135 ILE A N 1
ATOM 1076 C CA . ILE A 1 135 ? 8.185 -4.021 -12.185 1.00 76.69 135 ILE A CA 1
ATOM 1077 C C . ILE A 1 135 ? 7.186 -4.847 -11.383 1.00 76.69 135 ILE A C 1
ATOM 1079 O O . ILE A 1 135 ? 6.015 -4.969 -11.754 1.00 76.69 135 ILE A O 1
ATOM 1083 N N . TYR A 1 136 ? 7.660 -5.406 -10.271 1.00 78.12 136 TYR A N 1
ATOM 1084 C CA . TYR A 1 136 ? 6.799 -5.973 -9.241 1.00 78.12 136 TYR A CA 1
ATOM 1085 C C . TYR A 1 136 ? 6.443 -4.876 -8.252 1.00 78.12 136 TYR A C 1
ATOM 1087 O O . TYR A 1 136 ? 7.328 -4.260 -7.660 1.00 78.12 136 TYR A O 1
ATOM 1095 N N . GLU A 1 137 ? 5.154 -4.645 -8.058 1.00 84.25 137 GLU A N 1
ATOM 1096 C CA . GLU A 1 137 ? 4.661 -3.630 -7.140 1.00 84.25 137 GLU A CA 1
ATOM 1097 C C . GLU A 1 137 ? 3.836 -4.287 -6.043 1.00 84.25 137 GLU A C 1
ATOM 1099 O O . GLU A 1 137 ? 2.932 -5.093 -6.294 1.00 84.25 137 GLU A O 1
ATOM 1104 N N . TYR A 1 138 ? 4.129 -3.907 -4.806 1.00 83.75 138 TYR A N 1
ATOM 1105 C CA . TYR A 1 138 ? 3.386 -4.361 -3.645 1.00 83.75 138 TYR A CA 1
ATOM 1106 C C . TYR A 1 138 ? 2.748 -3.174 -2.944 1.00 83.75 138 TYR A C 1
ATOM 1108 O O . TYR A 1 138 ? 3.434 -2.223 -2.574 1.00 83.75 138 TYR A O 1
ATOM 1116 N N . TYR A 1 139 ? 1.440 -3.261 -2.717 1.00 87.94 139 TYR A N 1
ATOM 1117 C CA . TYR A 1 139 ? 0.643 -2.231 -2.065 1.00 87.94 139 TYR A CA 1
ATOM 1118 C C . TYR A 1 139 ? 0.057 -2.757 -0.762 1.00 87.94 139 TYR A C 1
ATOM 1120 O O . TYR A 1 139 ? -0.586 -3.807 -0.736 1.00 87.94 139 TYR A O 1
ATOM 1128 N N . TYR A 1 140 ? 0.191 -1.978 0.308 1.00 86.69 140 TYR A N 1
ATOM 1129 C CA . TYR A 1 140 ? -0.437 -2.236 1.599 1.00 86.69 140 TYR A CA 1
ATOM 1130 C C . TYR A 1 140 ? -1.235 -1.024 2.071 1.00 86.69 140 TYR A C 1
ATOM 1132 O O . TYR A 1 140 ? -0.747 0.103 2.056 1.00 86.69 140 TYR A O 1
ATOM 1140 N N . ARG A 1 141 ? -2.461 -1.251 2.545 1.00 88.94 141 ARG A N 1
ATOM 1141 C CA . ARG A 1 141 ? -3.339 -0.208 3.080 1.00 88.94 141 ARG A CA 1
ATOM 1142 C C . ARG A 1 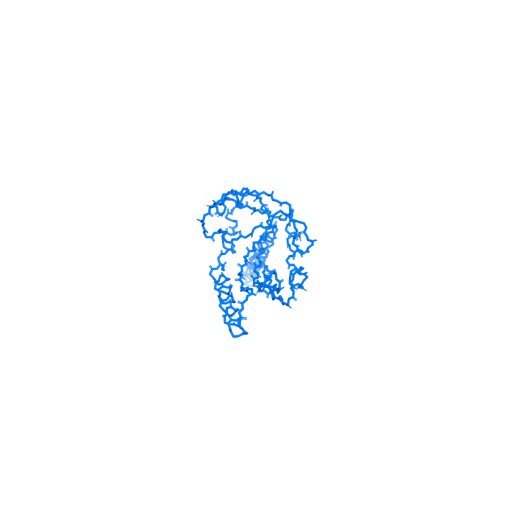141 ? -3.401 -0.254 4.603 1.00 88.94 141 ARG A C 1
ATOM 1144 O O . ARG A 1 141 ? -3.810 -1.258 5.183 1.00 88.94 141 ARG A O 1
ATOM 1151 N N . SER A 1 142 ? -3.176 0.895 5.233 1.00 85.75 142 SER A N 1
ATOM 1152 C CA . SER A 1 142 ? -3.539 1.156 6.628 1.00 85.75 142 SER A CA 1
ATOM 1153 C C . SER A 1 142 ? -4.388 2.421 6.703 1.00 85.75 142 SER A C 1
ATOM 1155 O O . SER A 1 142 ? -3.928 3.490 6.317 1.00 85.75 142 SER A O 1
ATOM 1157 N N . GLY A 1 143 ? -5.636 2.338 7.174 1.00 88.06 143 GLY A N 1
ATOM 1158 C CA . GLY A 1 143 ? -6.513 3.514 7.240 1.00 88.06 143 GLY A CA 1
ATOM 1159 C C . GLY A 1 143 ? -6.690 4.205 5.876 1.00 88.06 143 GLY A C 1
ATOM 1160 O O . GLY A 1 143 ? -7.135 3.568 4.912 1.00 88.06 143 GLY A O 1
ATOM 1161 N N . ASN A 1 144 ? -6.344 5.497 5.804 1.00 93.75 144 ASN A N 1
ATOM 1162 C CA . ASN A 1 144 ? -6.266 6.323 4.585 1.00 93.75 144 ASN A CA 1
ATOM 1163 C C . ASN A 1 144 ? -4.883 6.348 3.904 1.00 93.75 144 ASN A C 1
ATOM 1165 O O . ASN A 1 144 ? -4.713 7.108 2.954 1.00 93.75 144 ASN A O 1
ATOM 1169 N N . LEU A 1 145 ? -3.910 5.577 4.376 1.00 91.81 145 LEU A N 1
ATOM 1170 C CA . LEU A 1 145 ? -2.565 5.504 3.816 1.00 91.81 145 LEU A CA 1
ATOM 1171 C C . LEU A 1 145 ? -2.424 4.227 2.982 1.00 91.81 145 LEU A C 1
ATOM 1173 O O . LEU A 1 145 ? -2.818 3.144 3.426 1.00 91.81 145 LEU A O 1
ATOM 1177 N N . ILE A 1 146 ? -1.844 4.348 1.791 1.00 92.25 146 ILE A N 1
ATOM 1178 C CA . ILE A 1 146 ? -1.284 3.210 1.058 1.00 92.25 146 ILE A CA 1
ATOM 1179 C C . ILE A 1 146 ? 0.232 3.358 1.042 1.00 92.25 146 ILE A C 1
ATOM 1181 O O . ILE A 1 146 ? 0.753 4.418 0.708 1.00 92.25 146 ILE A O 1
ATOM 1185 N N . VAL A 1 147 ? 0.918 2.290 1.417 1.00 89.50 147 VAL A N 1
ATOM 1186 C CA . VAL A 1 147 ? 2.368 2.152 1.328 1.00 89.50 147 VAL A CA 1
ATOM 1187 C C . VAL A 1 147 ? 2.664 1.232 0.157 1.00 89.50 147 VAL A C 1
ATOM 1189 O O . VAL A 1 147 ? 2.009 0.198 0.013 1.00 89.50 147 VAL A O 1
ATOM 1192 N N . MET A 1 148 ? 3.625 1.615 -0.670 1.00 87.69 148 MET A N 1
ATOM 1193 C CA . MET A 1 148 ? 4.039 0.857 -1.839 1.00 87.69 148 MET A CA 1
ATOM 1194 C C . MET A 1 148 ? 5.548 0.643 -1.823 1.00 87.69 148 MET A C 1
ATOM 1196 O O . MET A 1 148 ? 6.300 1.523 -1.403 1.00 87.69 148 MET A O 1
ATOM 1200 N N . THR A 1 149 ? 5.980 -0.502 -2.331 1.00 83.38 149 THR A N 1
ATOM 1201 C CA . THR A 1 149 ? 7.352 -0.706 -2.793 1.00 83.38 149 THR A CA 1
ATOM 1202 C C . THR A 1 149 ? 7.340 -1.233 -4.224 1.00 83.38 149 THR A C 1
ATOM 1204 O O . THR A 1 149 ? 6.368 -1.876 -4.637 1.00 83.38 149 THR A O 1
ATOM 1207 N N . ASP A 1 150 ? 8.407 -0.957 -4.962 1.00 79.62 150 ASP A N 1
ATOM 1208 C CA . ASP A 1 150 ? 8.694 -1.519 -6.272 1.00 79.62 150 ASP A CA 1
ATOM 1209 C C . ASP A 1 150 ? 10.003 -2.320 -6.250 1.00 79.62 150 ASP A C 1
ATOM 1211 O O . ASP A 1 150 ? 11.015 -1.902 -5.691 1.00 7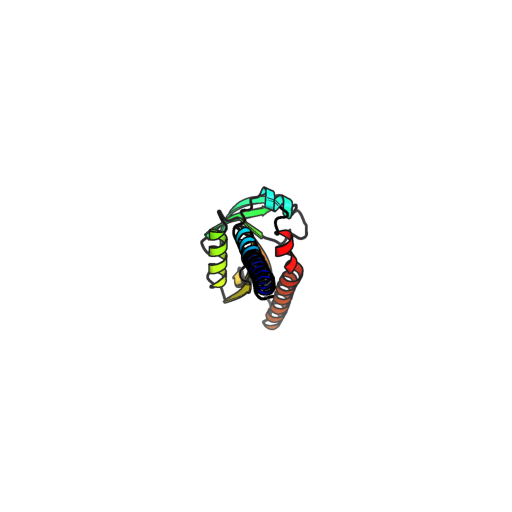9.62 150 ASP A O 1
ATOM 1215 N N . ALA A 1 151 ? 9.984 -3.482 -6.898 1.00 71.50 151 ALA A N 1
ATOM 1216 C CA . ALA A 1 151 ? 11.185 -4.201 -7.296 1.00 71.50 151 ALA A CA 1
ATOM 1217 C C . ALA A 1 151 ? 11.284 -4.125 -8.822 1.00 71.50 151 ALA A C 1
ATOM 1219 O O . ALA A 1 151 ? 10.484 -4.724 -9.546 1.00 71.50 151 ALA A O 1
ATOM 1220 N N . VAL A 1 152 ? 12.241 -3.327 -9.300 1.00 67.69 152 VAL A N 1
ATOM 1221 C CA . VAL A 1 152 ? 12.491 -3.121 -10.730 1.00 67.69 152 VAL A CA 1
ATOM 1222 C C . VAL A 1 152 ? 13.340 -4.263 -11.270 1.00 67.69 152 VAL A C 1
ATOM 1224 O O . VAL A 1 152 ? 14.372 -4.609 -10.696 1.00 67.69 152 VAL A O 1
ATOM 1227 N N . TYR A 1 153 ? 12.934 -4.802 -12.412 1.00 66.38 153 TYR A N 1
ATOM 1228 C CA . TYR A 1 153 ? 13.619 -5.862 -13.124 1.00 66.38 153 TYR A CA 1
ATOM 1229 C C . TYR A 1 153 ? 13.783 -5.491 -14.618 1.00 66.38 153 TYR A C 1
ATOM 1231 O O . TYR A 1 153 ? 12.975 -4.766 -15.190 1.00 66.38 153 TYR A O 1
ATOM 1239 N N . GLY A 1 154 ? 14.930 -5.870 -15.192 1.00 55.81 154 GLY A N 1
ATOM 1240 C CA . GLY A 1 154 ? 15.651 -5.165 -16.255 1.00 55.81 154 GLY A CA 1
ATOM 1241 C C . GLY A 1 154 ? 14.981 -5.021 -17.625 1.00 55.81 154 GLY A C 1
ATOM 1242 O O . GLY A 1 154 ? 14.015 -5.691 -17.963 1.00 55.81 154 GLY A O 1
ATOM 1243 N N . CYS A 1 155 ? 15.592 -4.125 -18.409 1.00 55.97 155 CYS A N 1
ATOM 1244 C CA . CYS A 1 155 ? 15.161 -3.664 -19.729 1.00 55.97 155 CYS A CA 1
ATOM 1245 C C . CYS A 1 155 ? 15.713 -4.471 -20.917 1.00 55.97 155 CYS A C 1
ATOM 1247 O O . CYS A 1 155 ? 15.205 -4.365 -22.028 1.00 55.97 155 CYS A O 1
ATOM 1249 N N . PHE A 1 156 ? 16.803 -5.221 -20.719 1.00 54.56 156 PHE A N 1
ATOM 1250 C CA . PHE A 1 156 ? 17.569 -5.842 -21.805 1.00 54.56 156 PHE A CA 1
ATOM 1251 C C . PHE A 1 156 ? 18.310 -7.095 -21.319 1.00 54.56 156 PHE A C 1
ATOM 1253 O O . PHE A 1 156 ? 18.943 -7.063 -20.266 1.00 54.56 156 PHE A O 1
ATOM 1260 N N . GLY A 1 157 ? 18.262 -8.170 -22.111 1.00 59.25 157 GLY A N 1
ATOM 1261 C CA . GLY A 1 157 ? 18.907 -9.458 -21.833 1.00 59.25 157 GLY A CA 1
ATOM 1262 C C . GLY A 1 157 ? 18.376 -10.565 -22.749 1.00 59.25 157 GLY A C 1
ATOM 1263 O O . GLY A 1 157 ? 17.399 -10.368 -23.473 1.00 59.25 157 GLY A O 1
ATOM 1264 N N . THR A 1 158 ? 19.029 -11.723 -22.750 1.00 69.75 158 THR A N 1
ATOM 1265 C CA . THR A 1 158 ? 18.498 -12.952 -23.365 1.00 69.75 158 THR A CA 1
ATOM 1266 C C . THR A 1 158 ? 17.294 -13.479 -22.580 1.00 69.75 158 THR A C 1
ATOM 1268 O O . THR A 1 158 ? 17.132 -13.161 -21.410 1.00 69.75 158 THR A O 1
ATOM 1271 N N . GLU A 1 159 ? 16.443 -14.307 -23.190 1.00 69.88 159 GLU A N 1
ATOM 1272 C CA . GLU A 1 159 ? 15.232 -14.835 -22.534 1.00 69.88 159 GLU A CA 1
ATOM 1273 C C . GLU A 1 159 ? 15.535 -15.578 -21.212 1.00 69.88 159 GLU A C 1
ATOM 1275 O O . GLU A 1 159 ? 14.771 -15.477 -20.255 1.00 69.88 159 GLU A O 1
ATOM 1280 N N . GLU A 1 160 ? 16.687 -16.253 -21.122 1.00 72.38 160 GLU A N 1
ATOM 1281 C CA . GLU A 1 160 ? 17.163 -16.933 -19.907 1.00 72.38 160 GLU A CA 1
ATOM 1282 C C . GLU A 1 160 ? 17.656 -15.959 -18.828 1.00 72.38 160 GLU A C 1
ATOM 1284 O O . GLU A 1 160 ? 17.305 -16.116 -17.659 1.00 72.38 160 GLU A O 1
ATOM 1289 N N . GLU A 1 161 ? 18.433 -14.936 -19.201 1.00 63.75 161 GLU A N 1
ATOM 1290 C CA . GLU A 1 161 ? 18.830 -13.865 -18.275 1.00 63.75 161 GLU A CA 1
ATOM 1291 C C . GLU A 1 161 ? 17.594 -13.140 -17.758 1.00 63.75 161 GLU A C 1
ATOM 1293 O O . GLU A 1 161 ? 17.487 -12.863 -16.565 1.00 63.75 161 GLU A O 1
ATOM 1298 N N . LEU A 1 162 ? 16.628 -12.908 -18.646 1.00 63.66 162 LEU A N 1
ATOM 1299 C CA . LEU A 1 162 ? 15.405 -12.239 -18.283 1.00 63.66 162 LEU A CA 1
ATOM 1300 C C . LEU A 1 162 ? 14.574 -13.084 -17.292 1.00 63.66 162 LEU A C 1
ATOM 1302 O O . LEU A 1 162 ? 14.114 -12.602 -16.256 1.00 63.66 162 LEU A O 1
ATOM 1306 N N . ALA A 1 163 ? 14.439 -14.386 -17.545 1.00 66.38 163 ALA A N 1
ATOM 1307 C CA . ALA A 1 163 ? 13.775 -15.298 -16.616 1.00 66.38 163 ALA A CA 1
ATOM 1308 C C . ALA A 1 163 ? 14.482 -15.362 -15.247 1.00 66.38 163 ALA A C 1
ATOM 1310 O O . ALA A 1 163 ? 13.816 -15.346 -14.210 1.00 66.38 163 ALA A O 1
ATOM 1311 N N . ALA A 1 164 ? 15.819 -15.379 -15.229 1.00 67.50 164 ALA A N 1
ATOM 1312 C CA . ALA A 1 164 ? 16.603 -15.457 -14.002 1.00 67.50 164 ALA A CA 1
ATOM 1313 C C . ALA A 1 164 ? 16.466 -14.202 -13.130 1.00 67.50 164 ALA A C 1
ATOM 1315 O O . ALA A 1 164 ? 16.259 -14.328 -11.921 1.00 67.50 164 ALA A O 1
ATOM 1316 N N . MET A 1 165 ? 16.539 -12.990 -13.703 1.00 65.56 165 MET A N 1
ATOM 1317 C CA . MET A 1 165 ? 16.346 -11.792 -12.877 1.00 65.56 165 MET A CA 1
ATOM 1318 C C . MET A 1 165 ? 14.861 -11.500 -12.577 1.00 65.56 165 MET A C 1
ATOM 1320 O O . MET A 1 165 ? 14.583 -10.860 -11.564 1.00 65.56 165 MET A O 1
ATOM 1324 N N . ALA A 1 166 ? 13.903 -12.058 -13.332 1.00 63.44 166 ALA A N 1
ATOM 1325 C CA . ALA A 1 166 ? 12.496 -12.099 -12.920 1.00 63.44 166 ALA A CA 1
ATOM 1326 C C . ALA A 1 166 ? 12.279 -13.000 -11.689 1.00 63.44 166 ALA A C 1
ATOM 1328 O O . ALA A 1 166 ? 11.520 -12.628 -10.792 1.00 63.44 166 ALA A O 1
ATOM 1329 N N . GLU A 1 167 ? 12.945 -14.162 -11.618 1.00 66.19 167 GLU A N 1
ATOM 1330 C CA . GLU A 1 167 ? 12.943 -15.012 -10.419 1.00 66.19 167 GLU A CA 1
ATOM 1331 C C . GLU A 1 167 ? 13.614 -14.319 -9.228 1.00 66.19 167 GLU A C 1
ATOM 1333 O O . GLU A 1 167 ? 13.065 -14.361 -8.127 1.00 66.19 167 GLU A O 1
ATOM 1338 N N . ASP A 1 168 ? 14.745 -13.637 -9.433 1.00 66.19 168 ASP A N 1
ATOM 1339 C CA . ASP A 1 168 ? 15.423 -12.894 -8.363 1.00 66.19 168 ASP A CA 1
ATOM 1340 C C . ASP A 1 168 ? 14.591 -11.698 -7.876 1.00 66.19 168 ASP A C 1
ATOM 1342 O O . ASP A 1 168 ? 14.423 -11.515 -6.675 1.00 66.19 168 ASP A O 1
ATOM 1346 N N . ALA A 1 169 ? 13.974 -10.929 -8.777 1.00 62.56 169 ALA A N 1
ATOM 1347 C CA . ALA A 1 169 ? 13.093 -9.819 -8.411 1.00 62.56 169 ALA A CA 1
ATOM 1348 C C . ALA A 1 169 ? 11.833 -10.297 -7.687 1.00 62.56 169 ALA A C 1
ATOM 1350 O O . ALA A 1 169 ? 11.410 -9.687 -6.703 1.00 62.56 169 ALA A O 1
ATOM 1351 N N . LYS A 1 170 ? 11.269 -11.433 -8.109 1.00 63.22 170 LYS A N 1
ATOM 1352 C CA . LYS A 1 170 ? 10.192 -12.096 -7.375 1.00 63.22 170 LYS A CA 1
ATOM 1353 C C . LYS A 1 170 ? 10.669 -12.549 -5.997 1.00 63.22 170 LYS A C 1
ATOM 1355 O O . LYS A 1 170 ? 9.981 -12.301 -5.015 1.00 63.22 170 LYS A O 1
ATOM 1360 N N . ALA A 1 171 ? 11.854 -13.144 -5.886 1.00 65.44 171 ALA A N 1
ATOM 1361 C CA . ALA A 1 171 ? 12.422 -13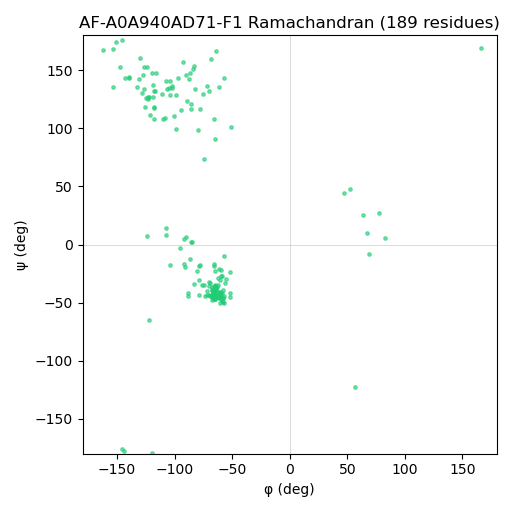.545 -4.605 1.00 65.44 171 ALA A CA 1
ATOM 1362 C C . ALA A 1 171 ? 12.703 -12.339 -3.693 1.00 65.44 171 ALA A C 1
ATOM 1364 O O . ALA A 1 171 ? 12.446 -12.430 -2.494 1.00 65.44 171 ALA A O 1
ATOM 1365 N N . GLN A 1 172 ? 13.167 -11.209 -4.235 1.00 62.03 172 GLN A N 1
ATOM 1366 C CA . GLN A 1 172 ? 13.362 -9.946 -3.518 1.00 62.03 172 GLN A CA 1
ATOM 1367 C C . GLN A 1 172 ? 12.033 -9.333 -3.079 1.00 62.03 172 GLN A C 1
ATOM 1369 O O . GLN A 1 172 ? 11.924 -8.939 -1.925 1.00 62.03 172 GLN A O 1
ATOM 1374 N N . SER A 1 173 ? 11.015 -9.319 -3.942 1.00 55.72 173 SER A N 1
ATOM 1375 C CA . SER A 1 173 ? 9.651 -8.895 -3.604 1.00 55.72 173 SER A CA 1
ATOM 1376 C C . SER A 1 173 ? 9.060 -9.785 -2.510 1.00 55.72 173 SER A C 1
ATOM 1378 O O . SER A 1 173 ? 8.644 -9.296 -1.468 1.00 55.72 173 SER A O 1
ATOM 1380 N N . GLU A 1 174 ? 9.118 -11.110 -2.649 1.00 58.56 174 GLU A N 1
ATOM 1381 C CA . GLU A 1 174 ? 8.635 -12.053 -1.636 1.00 58.56 174 GLU A CA 1
ATOM 1382 C C . GLU A 1 174 ? 9.434 -11.969 -0.331 1.00 58.56 174 GLU A C 1
ATOM 1384 O O . GLU A 1 174 ? 8.897 -12.177 0.760 1.00 58.56 174 GLU A O 1
ATOM 1389 N N . ARG A 1 175 ? 10.744 -11.719 -0.414 1.00 61.28 175 ARG A N 1
ATOM 1390 C CA . ARG A 1 175 ? 11.609 -11.506 0.747 1.00 61.28 175 ARG A CA 1
ATOM 1391 C C . ARG A 1 175 ? 11.270 -10.190 1.422 1.00 61.28 175 ARG A C 1
ATOM 1393 O O . ARG A 1 175 ? 11.083 -10.206 2.626 1.00 61.28 175 ARG A O 1
ATOM 1400 N N . PHE A 1 176 ? 11.080 -9.114 0.671 1.00 56.19 176 PHE A N 1
ATOM 1401 C CA . PHE A 1 176 ? 10.603 -7.837 1.174 1.00 56.19 176 PHE A CA 1
ATOM 1402 C C . PHE A 1 176 ? 9.232 -7.996 1.825 1.00 56.19 176 PHE A C 1
ATOM 1404 O O . PHE A 1 176 ? 9.063 -7.601 2.967 1.00 56.19 176 PHE A O 1
ATOM 1411 N N . VAL A 1 177 ? 8.267 -8.652 1.180 1.00 54.12 177 VAL A N 1
ATOM 1412 C CA . VAL A 1 177 ? 6.934 -8.928 1.736 1.00 54.12 177 VAL A CA 1
ATOM 1413 C C . VAL A 1 177 ? 7.030 -9.74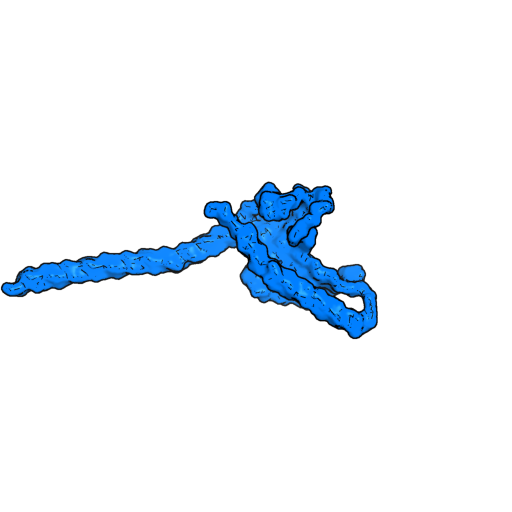8 3.022 1.00 54.12 177 VAL A C 1
ATOM 1415 O O . VAL A 1 177 ? 6.333 -9.426 3.979 1.00 54.12 177 VAL A O 1
ATOM 1418 N N . ARG A 1 178 ? 7.899 -10.769 3.086 1.00 57.03 178 ARG A N 1
ATOM 1419 C CA . ARG A 1 178 ? 8.161 -11.568 4.302 1.00 57.03 178 ARG A CA 1
ATOM 1420 C C . ARG A 1 178 ? 8.844 -10.760 5.405 1.00 57.03 178 ARG A C 1
ATOM 1422 O O . ARG A 1 178 ? 8.437 -10.836 6.560 1.00 57.03 178 ARG A O 1
ATOM 1429 N N . GLU A 1 179 ? 9.862 -9.989 5.055 1.00 52.75 179 GLU A N 1
ATOM 1430 C CA . GLU A 1 179 ? 10.673 -9.197 5.977 1.00 52.75 179 GLU A CA 1
ATOM 1431 C C . GLU A 1 179 ? 9.970 -7.910 6.402 1.00 52.75 179 GLU A C 1
ATOM 1433 O O . GLU A 1 179 ? 10.330 -7.377 7.436 1.00 52.75 179 GLU A O 1
ATOM 1438 N N . THR A 1 180 ? 8.935 -7.456 5.687 1.00 51.69 180 THR A N 1
ATOM 1439 C CA . THR A 1 180 ? 8.087 -6.298 6.018 1.00 51.69 180 THR A CA 1
ATOM 1440 C C . THR A 1 180 ? 6.683 -6.686 6.483 1.00 51.69 180 THR A C 1
ATOM 1442 O O . THR A 1 180 ? 5.825 -5.819 6.666 1.00 51.69 180 THR A O 1
ATOM 1445 N N . GLN A 1 181 ? 6.451 -7.966 6.819 1.00 53.62 181 GLN A N 1
ATOM 1446 C CA . GLN A 1 181 ? 5.241 -8.404 7.541 1.00 53.62 181 GLN A CA 1
ATOM 1447 C C . GLN A 1 181 ? 5.044 -7.678 8.886 1.00 53.62 181 GLN A C 1
ATOM 1449 O O . GLN A 1 181 ? 3.977 -7.795 9.488 1.00 53.62 181 GLN A O 1
ATOM 1454 N N . TRP A 1 182 ? 6.040 -6.913 9.356 1.00 52.34 182 TRP A N 1
ATOM 1455 C CA . TRP A 1 182 ? 5.944 -6.024 10.513 1.00 52.34 182 TRP A CA 1
ATOM 1456 C C . TRP A 1 182 ? 5.428 -4.611 10.208 1.00 52.34 182 TRP A C 1
ATOM 1458 O O . TRP A 1 182 ? 5.075 -3.915 11.157 1.00 52.34 182 TRP A O 1
ATOM 1468 N N . LEU A 1 183 ? 5.324 -4.165 8.947 1.00 53.59 183 LEU A N 1
ATOM 1469 C CA . LEU A 1 183 ? 4.705 -2.870 8.603 1.00 53.59 183 LEU A CA 1
ATOM 1470 C C . LEU A 1 183 ? 3.299 -2.714 9.224 1.00 53.59 183 LEU A C 1
ATOM 1472 O O . LEU A 1 183 ? 3.024 -1.662 9.808 1.00 53.59 183 LEU A O 1
ATOM 1476 N N . PRO A 1 184 ? 2.427 -3.748 9.230 1.00 51.94 184 PRO A N 1
ATOM 1477 C CA . PRO A 1 184 ? 1.179 -3.729 9.991 1.00 51.94 184 PRO A CA 1
ATOM 1478 C C . PRO A 1 184 ? 1.360 -3.444 11.486 1.00 51.94 184 PRO A C 1
ATOM 1480 O O . PRO A 1 184 ? 0.450 -2.910 12.107 1.00 51.94 184 PRO A O 1
ATOM 1483 N N . THR A 1 185 ? 2.493 -3.822 12.075 1.00 52.94 185 THR A N 1
ATOM 1484 C CA . THR A 1 185 ? 2.826 -3.636 13.493 1.00 52.94 185 THR A CA 1
ATOM 1485 C C . THR A 1 185 ? 3.370 -2.241 13.787 1.00 52.94 185 THR A C 1
ATOM 1487 O O . THR A 1 185 ? 3.068 -1.712 14.846 1.00 52.94 185 THR A O 1
ATOM 1490 N N . VAL A 1 186 ? 4.108 -1.622 12.863 1.00 52.28 186 VAL A N 1
ATOM 1491 C CA . VAL A 1 186 ? 4.638 -0.253 13.027 1.00 52.28 186 VAL A CA 1
ATOM 1492 C C . VAL A 1 186 ? 3.574 0.815 12.771 1.00 52.28 186 VAL A C 1
ATOM 1494 O O . VAL A 1 186 ? 3.557 1.848 13.433 1.00 52.28 186 VAL A O 1
ATOM 1497 N N . PHE A 1 187 ? 2.611 0.538 11.889 1.00 54.84 187 PHE A N 1
ATOM 1498 C CA . PHE A 1 187 ? 1.435 1.396 11.706 1.00 54.84 187 PHE A CA 1
ATOM 1499 C C . PHE A 1 187 ? 0.286 1.095 12.683 1.00 54.84 187 PHE A C 1
ATOM 1501 O O . PHE A 1 187 ? -0.762 1.752 12.604 1.00 54.84 187 PHE A O 1
ATOM 1508 N N . LYS A 1 188 ? 0.453 0.148 13.625 1.00 51.31 188 LYS A N 1
ATOM 1509 C CA . LYS A 1 188 ? -0.449 0.060 14.780 1.00 51.31 188 LYS A CA 1
ATOM 1510 C C . LYS A 1 188 ? -0.237 1.318 15.607 1.00 51.31 188 LYS A C 1
ATOM 1512 O O . LYS A 1 188 ? 0.790 1.506 16.238 1.00 51.31 188 LYS A O 1
ATOM 1517 N N . SER A 1 189 ? -1.235 2.189 15.553 1.00 43.66 189 SER A N 1
ATOM 1518 C CA . SER A 1 189 ? -1.384 3.328 16.447 1.00 43.66 189 SER A CA 1
ATOM 1519 C C . SER A 1 189 ? -1.263 2.844 17.894 1.00 43.66 189 SER A C 1
ATOM 1521 O O . SER A 1 189 ? -2.241 2.325 18.433 1.00 43.66 189 SER A O 1
ATOM 1523 N N . ASP A 1 190 ? -0.103 3.047 18.517 1.00 41.72 190 ASP A N 1
ATOM 1524 C CA . ASP A 1 190 ? 0.017 3.114 19.971 1.00 41.72 190 ASP A CA 1
ATOM 1525 C C . ASP A 1 190 ? -0.759 4.360 20.421 1.00 41.72 190 ASP A C 1
ATOM 1527 O O . ASP A 1 190 ? -0.256 5.485 20.399 1.00 41.72 190 ASP A O 1
ATOM 1531 N N . LYS A 1 191 ? -2.043 4.160 20.719 1.00 41.41 191 LYS A N 1
ATOM 1532 C CA . LYS A 1 191 ? -2.899 5.107 21.433 1.00 41.41 191 LYS A CA 1
ATOM 1533 C C . LYS A 1 191 ? -3.371 4.455 22.716 1.00 41.41 191 LYS A C 1
ATOM 1535 O O . LYS A 1 191 ? -3.803 3.283 22.636 1.00 41.41 191 LYS A O 1
#